Protein AF-F0XR00-F1 (afdb_monomer)

InterPro domains:
  IPR017905 ERV/ALR sulfhydryl oxidase domain [PF04777] (89-176)
  IPR017905 ERV/ALR sulfhydryl oxidase domain [PS51324] (80-180)
  IPR036774 ERV/ALR sulfhydryl oxidase domain superfamily [G3DSA:1.20.120.310] (77-191)
  IPR036774 ERV/ALR sulfhydryl oxidase domain superfamily [SSF69000] (83-187)
  IPR039799 Sulfhydryl oxidase ALR/ERV [PTHR12645] (73-188)

Solvent-accessible surface area (backbone atoms only — not comparable to full-atom values): 13292 Å² total; per-residue (Å²): 122,75,71,64,58,54,54,53,54,52,53,51,52,51,50,52,53,51,52,53,50,54,58,60,71,69,68,79,82,80,86,73,94,67,87,84,88,78,94,83,82,89,87,77,90,75,75,86,78,75,83,78,78,86,78,88,90,67,90,80,78,76,82,74,60,75,69,75,58,75,52,71,42,70,32,63,73,62,80,56,64,66,62,50,50,54,51,48,54,54,50,50,52,54,52,47,43,52,21,41,58,40,49,66,81,48,51,72,66,57,27,49,50,52,51,50,47,55,42,44,45,29,25,62,31,85,27,14,64,58,12,47,52,47,48,55,46,41,76,77,55,62,84,42,50,75,19,18,68,43,24,36,49,42,53,44,52,57,50,35,55,52,23,55,77,69,72,45,82,76,73,67,60,92,51,44,67,76,73,40,58,53,79,79,66,89,73,88,70,83,76,82,80,84,76,80,91,80,85,82,93,76,91,74,96,72,86,82,82,133

Radius of gyration: 28.56 Å; Cα contacts (8 Å, |Δi|>4): 131; chains: 1; bounding box: 66×49×89 Å

pLDDT: mean 77.98, std 23.05, range [30.73, 98.75]

Sequence (210 aa):
MARRFRAGALAAIIFILITTFYLSVSGSSGASLKDLADPSVPGQAKAPASPVSDRTDGPVQFALPASVLDGAAIAPKLENATIKQELGRASWRLMHTMMARFPEEPTFDESLALKTYVQLFARLYPCGDCAAHFQTLLQKYPPQTSSRTAAAGWACFVHNEVNKRLRKNIFDCATIGDFYDCGCGDDKGGVHGASGKIGSAVDNKGKPHR

Foldseek 3Di:
DVVVVVVVVVVVVVVVVVVVVVVVVVPDDDPDPDDDDDPDDDDDDDDDDDDPPDDDDDPDPPPDPPVLLVDAAPAEADDDPVVVVVLVVVVLLVQLLVLLQAAQADDPVSLVVNQSVQSNCLNDPNHRVSSRVVVVVCVVQPADRRGSLSRNLSSLVVVQVVCVVVVHDRDDSVCSCVVNPNPPPPPPDDDDPDDDDDDDDDDDDDDDDD

Structure (mmCIF, N/CA/C/O backbone):
data_AF-F0XR00-F1
#
_entry.id   AF-F0XR00-F1
#
loop_
_atom_site.group_PDB
_atom_site.id
_atom_site.type_symbol
_atom_site.label_atom_id
_atom_site.label_alt_id
_atom_site.label_comp_id
_atom_site.label_asym_id
_atom_site.label_entity_id
_atom_site.label_seq_id
_atom_site.pdbx_PDB_ins_code
_atom_site.Cartn_x
_atom_site.Cartn_y
_atom_site.Cartn_z
_atom_site.occupancy
_atom_site.B_iso_or_equiv
_atom_site.auth_seq_id
_atom_site.auth_comp_id
_atom_site.auth_asym_id
_atom_site.auth_atom_id
_atom_site.pdbx_PDB_model_num
ATOM 1 N N . MET A 1 1 ? 20.289 -18.474 71.394 1.00 55.00 1 MET A N 1
ATOM 2 C CA . MET A 1 1 ? 19.366 -19.458 70.772 1.00 55.00 1 MET A CA 1
ATOM 3 C C . MET A 1 1 ? 18.046 -18.876 70.244 1.00 55.00 1 MET A C 1
ATOM 5 O O . MET A 1 1 ? 17.524 -19.440 69.297 1.00 55.00 1 MET A O 1
ATOM 9 N N . ALA A 1 2 ? 17.517 -17.747 70.739 1.00 56.34 2 ALA A N 1
ATOM 10 C CA . ALA A 1 2 ? 16.180 -17.253 70.352 1.00 56.34 2 ALA A CA 1
ATOM 11 C C . ALA A 1 2 ? 16.035 -16.619 68.941 1.00 56.34 2 ALA A C 1
ATOM 13 O O . ALA A 1 2 ? 14.925 -16.522 68.424 1.00 56.34 2 ALA A O 1
ATOM 14 N N . ARG A 1 3 ? 17.124 -16.196 68.277 1.00 54.66 3 ARG A N 1
ATOM 15 C CA . ARG A 1 3 ? 17.056 -15.586 66.926 1.00 54.66 3 ARG A CA 1
ATOM 16 C C . ARG A 1 3 ? 16.873 -16.599 65.789 1.00 54.66 3 ARG A C 1
ATOM 18 O O . ARG A 1 3 ? 16.260 -16.261 64.784 1.00 54.66 3 ARG A O 1
ATOM 25 N N . ARG A 1 4 ? 17.348 -17.839 65.956 1.00 55.00 4 ARG A N 1
ATOM 26 C CA . ARG A 1 4 ? 17.218 -18.897 64.934 1.00 55.00 4 ARG A CA 1
ATOM 27 C C . ARG A 1 4 ? 15.791 -19.456 64.848 1.00 55.00 4 ARG A C 1
ATOM 29 O O . ARG A 1 4 ? 15.332 -19.764 63.758 1.00 55.00 4 ARG A O 1
ATOM 36 N N . PHE A 1 5 ? 15.061 -19.470 65.965 1.00 54.78 5 PHE A N 1
ATOM 37 C CA . PHE A 1 5 ? 13.652 -19.882 66.001 1.00 54.78 5 PHE A CA 1
ATOM 38 C C . PHE A 1 5 ? 12.711 -18.896 65.285 1.00 54.78 5 PHE A C 1
ATOM 40 O O . PHE A 1 5 ? 11.749 -19.321 64.653 1.00 54.78 5 PHE A O 1
ATOM 47 N N . ARG A 1 6 ? 13.005 -17.586 65.311 1.00 59.78 6 ARG A N 1
ATOM 48 C CA . ARG A 1 6 ? 12.168 -16.563 64.651 1.00 59.78 6 ARG A CA 1
ATOM 49 C C . ARG A 1 6 ? 12.258 -16.594 63.122 1.00 59.78 6 ARG A C 1
ATOM 51 O O . ARG A 1 6 ? 11.253 -16.372 62.457 1.00 59.78 6 ARG A O 1
ATOM 58 N N . ALA A 1 7 ? 13.431 -16.905 62.570 1.00 60.03 7 ALA A N 1
ATOM 59 C CA . ALA A 1 7 ? 13.610 -17.029 61.122 1.00 60.03 7 ALA A CA 1
ATOM 60 C C . ALA A 1 7 ? 12.908 -18.278 60.553 1.00 60.03 7 ALA A C 1
ATOM 62 O O . ALA A 1 7 ? 12.309 -18.206 59.484 1.00 60.03 7 ALA A O 1
ATOM 63 N N . GLY A 1 8 ? 12.915 -19.393 61.296 1.00 67.19 8 GLY A N 1
ATOM 64 C CA . GLY A 1 8 ? 12.203 -20.616 60.905 1.00 67.19 8 GLY A CA 1
ATOM 65 C C . GLY A 1 8 ? 10.680 -20.444 60.879 1.00 67.19 8 GLY A C 1
ATOM 66 O O . GLY A 1 8 ? 10.028 -20.900 59.944 1.00 67.19 8 GLY A O 1
ATOM 67 N N . ALA A 1 9 ? 10.120 -19.717 61.852 1.00 72.12 9 ALA A N 1
ATOM 68 C CA . ALA A 1 9 ? 8.687 -19.426 61.894 1.00 72.12 9 ALA A CA 1
ATOM 69 C C . ALA A 1 9 ? 8.232 -18.532 60.725 1.00 72.12 9 ALA A C 1
ATOM 71 O O . ALA A 1 9 ? 7.191 -18.793 60.127 1.00 72.12 9 ALA A O 1
ATOM 72 N N . LEU A 1 10 ? 9.026 -17.519 60.350 1.00 76.25 10 LEU A N 1
ATOM 73 C CA . LEU A 1 10 ? 8.701 -16.656 59.208 1.00 76.25 10 LEU A CA 1
ATOM 74 C C . LEU A 1 10 ? 8.731 -17.421 57.876 1.00 76.25 10 LEU A C 1
ATOM 76 O O . LEU A 1 10 ? 7.837 -17.251 57.052 1.00 76.25 10 LEU A O 1
ATOM 80 N N . ALA A 1 11 ? 9.728 -18.288 57.679 1.00 80.12 11 ALA A N 1
ATOM 81 C CA . ALA A 1 11 ? 9.835 -19.099 56.468 1.00 80.12 11 ALA A CA 1
ATOM 82 C C . ALA A 1 11 ? 8.668 -20.096 56.333 1.00 80.12 11 ALA A C 1
ATOM 84 O O . ALA A 1 11 ? 8.133 -20.267 55.239 1.00 80.12 11 ALA A O 1
ATOM 85 N N . ALA A 1 12 ? 8.223 -20.695 57.444 1.00 84.38 12 ALA A N 1
ATOM 86 C CA . ALA A 1 12 ? 7.066 -21.589 57.456 1.00 84.38 12 ALA A CA 1
ATOM 87 C C . ALA A 1 12 ? 5.759 -20.855 57.106 1.00 84.38 12 ALA A C 1
ATOM 89 O O . ALA A 1 12 ? 4.972 -21.359 56.309 1.00 84.38 12 ALA A O 1
ATOM 90 N N . ILE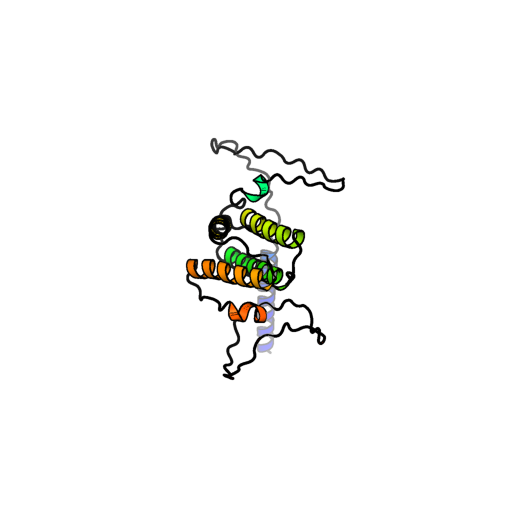 A 1 13 ? 5.551 -19.642 57.633 1.00 88.31 13 ILE A N 1
ATOM 91 C CA . ILE A 1 13 ? 4.367 -18.827 57.312 1.00 88.31 13 ILE A CA 1
ATOM 92 C C . ILE A 1 13 ? 4.361 -18.440 55.828 1.00 88.31 13 ILE A C 1
ATOM 94 O O . ILE A 1 13 ? 3.336 -18.577 55.169 1.00 88.31 13 ILE A O 1
ATOM 98 N N . ILE A 1 14 ? 5.503 -18.020 55.273 1.00 89.44 14 ILE A N 1
ATOM 99 C CA . ILE A 1 14 ? 5.612 -17.673 53.847 1.00 89.44 14 ILE A CA 1
ATOM 100 C C . ILE A 1 14 ? 5.318 -18.894 52.964 1.00 89.44 14 ILE A C 1
ATOM 102 O O . ILE A 1 14 ? 4.576 -18.778 51.992 1.00 89.44 14 ILE A O 1
ATOM 106 N N . PHE A 1 15 ? 5.825 -20.078 53.320 1.00 89.25 15 PHE A N 1
ATOM 107 C CA . PHE A 1 15 ? 5.547 -21.307 52.575 1.00 89.25 15 PHE A CA 1
ATOM 108 C C . PHE A 1 15 ? 4.060 -21.702 52.624 1.00 89.25 15 PHE A C 1
ATOM 110 O O . PHE A 1 15 ? 3.492 -22.087 51.602 1.00 89.25 15 PHE A O 1
ATOM 117 N N . ILE A 1 16 ? 3.396 -21.541 53.774 1.00 89.75 16 ILE A N 1
ATOM 118 C CA . ILE A 1 16 ? 1.948 -21.782 53.922 1.00 89.75 16 ILE A CA 1
ATOM 119 C C . ILE A 1 16 ? 1.130 -20.775 53.094 1.00 89.75 16 ILE A C 1
ATOM 121 O O . ILE A 1 16 ? 0.165 -21.152 52.432 1.00 89.75 16 ILE A O 1
ATOM 125 N N . LEU A 1 17 ? 1.521 -19.500 53.066 1.00 90.00 17 LEU A N 1
ATOM 126 C CA . LEU A 1 17 ? 0.829 -18.484 52.263 1.00 90.00 17 LEU A CA 1
ATOM 127 C C . LEU A 1 17 ? 1.002 -18.723 50.757 1.00 90.00 17 LEU A C 1
ATOM 129 O O . LEU A 1 17 ? 0.046 -18.603 49.996 1.00 90.00 17 LEU A O 1
ATOM 133 N N . ILE A 1 18 ? 2.197 -19.125 50.323 1.00 87.38 18 ILE A N 1
ATOM 134 C CA . ILE A 1 18 ? 2.459 -19.447 48.916 1.00 87.38 18 ILE A CA 1
ATOM 135 C C . ILE A 1 18 ? 1.675 -20.699 48.504 1.00 87.38 18 ILE A C 1
ATOM 137 O O . ILE A 1 18 ? 1.010 -20.695 47.472 1.00 87.38 18 ILE A O 1
ATOM 141 N N . THR A 1 19 ? 1.688 -21.757 49.315 1.00 81.56 19 THR A N 1
ATOM 142 C CA . THR A 1 19 ? 0.953 -22.995 49.001 1.00 81.56 19 THR A CA 1
ATOM 143 C C . THR A 1 19 ? -0.563 -22.796 48.997 1.00 81.56 19 THR A C 1
ATOM 145 O O . THR A 1 19 ? -1.232 -23.301 48.098 1.00 81.56 19 THR A O 1
ATOM 148 N N . THR A 1 20 ? -1.120 -22.003 49.918 1.00 78.81 20 THR A N 1
ATOM 149 C CA . THR A 1 20 ? -2.558 -21.668 49.902 1.00 78.81 20 THR A CA 1
ATOM 150 C C . THR A 1 20 ? -2.945 -20.793 48.704 1.00 78.81 20 THR A C 1
ATOM 152 O O . THR A 1 20 ? -4.005 -21.009 48.112 1.00 78.81 20 THR A O 1
ATOM 155 N N . PHE A 1 21 ? -2.076 -19.877 48.263 1.00 80.88 21 PHE A N 1
ATOM 156 C CA . PHE A 1 21 ? -2.274 -19.112 47.027 1.00 80.88 21 PHE A CA 1
ATOM 157 C C . PHE A 1 21 ? -2.255 -20.007 45.773 1.00 80.88 21 PHE A C 1
ATOM 159 O O . PHE A 1 21 ? -3.140 -19.911 44.927 1.00 80.88 21 PHE A O 1
ATOM 166 N N . TYR A 1 22 ? -1.312 -20.947 45.667 1.00 76.06 22 TYR A N 1
ATOM 167 C CA . TYR A 1 22 ? -1.264 -21.867 44.521 1.00 76.06 22 TYR A CA 1
ATOM 168 C C . TYR A 1 22 ? -2.450 -22.846 44.482 1.00 76.06 22 TYR A C 1
ATOM 170 O O . TYR A 1 22 ? -2.953 -23.145 43.396 1.00 76.06 22 TYR A O 1
ATOM 178 N N . LEU A 1 23 ? -2.942 -23.304 45.639 1.00 72.50 23 LEU A N 1
ATOM 179 C CA . LEU A 1 23 ? -4.137 -24.156 45.715 1.00 72.50 23 LEU A CA 1
ATOM 180 C C . LEU A 1 23 ? -5.429 -23.403 45.356 1.00 72.50 23 LEU A C 1
ATOM 182 O O . LEU A 1 23 ? -6.334 -24.003 44.785 1.00 72.50 23 LEU A O 1
ATOM 186 N N . SER A 1 24 ? -5.510 -22.097 45.629 1.00 70.56 24 SER A N 1
ATOM 187 C CA . SER A 1 24 ? -6.667 -21.269 45.249 1.00 70.56 24 SER A CA 1
ATOM 188 C C . SER A 1 24 ? -6.636 -20.831 43.780 1.00 70.56 24 SER A C 1
ATOM 190 O O . SER A 1 24 ? -7.687 -20.765 43.149 1.00 70.56 24 SER A O 1
ATOM 192 N N . VAL A 1 25 ? -5.453 -20.619 43.193 1.00 64.69 25 VAL A N 1
ATOM 193 C CA . VAL A 1 25 ? -5.302 -20.284 41.761 1.00 64.69 25 VAL A CA 1
ATOM 194 C C . VAL A 1 25 ? -5.497 -21.502 40.847 1.00 64.69 25 VAL A C 1
ATOM 196 O O . VAL A 1 25 ? -5.948 -21.352 39.714 1.00 64.69 25 VAL A O 1
ATOM 199 N N . SER A 1 26 ? -5.231 -22.718 41.331 1.00 58.56 26 SER A N 1
ATOM 200 C CA . SER A 1 26 ? -5.395 -23.951 40.536 1.00 58.56 26 SER A CA 1
ATOM 201 C C . SER A 1 26 ? -6.820 -24.534 40.584 1.00 58.56 26 SER A C 1
ATOM 203 O O . SER A 1 26 ? -7.108 -25.523 39.914 1.00 58.56 26 SER A O 1
ATOM 205 N N . GLY A 1 27 ? -7.725 -23.926 41.359 1.00 52.56 27 GLY A N 1
ATOM 206 C CA . GLY A 1 27 ? -9.108 -24.365 41.572 1.00 52.56 27 GLY A CA 1
ATOM 207 C C . GLY A 1 27 ? -10.138 -23.653 40.691 1.00 52.56 27 GLY A C 1
ATOM 208 O O . GLY A 1 27 ? -11.126 -23.128 41.196 1.00 52.56 27 GLY A O 1
ATOM 209 N N . SER A 1 28 ? -9.933 -23.606 39.376 1.00 54.19 28 SER A N 1
ATOM 210 C CA . SER A 1 28 ? -11.001 -23.255 38.429 1.00 54.19 28 SER A CA 1
ATOM 211 C C . SER A 1 28 ? -10.828 -24.022 37.129 1.00 54.19 28 SER A C 1
ATOM 213 O O . SER A 1 28 ? -10.179 -23.588 36.183 1.00 54.19 28 SER A O 1
ATOM 215 N N . SER A 1 29 ? -11.419 -25.209 37.099 1.00 52.81 29 SER A N 1
ATOM 216 C CA . SER A 1 29 ? -11.704 -25.953 35.879 1.00 52.81 29 SER A CA 1
ATOM 217 C C . SER A 1 29 ? -13.142 -26.444 35.966 1.00 52.81 29 SER A C 1
ATOM 219 O O . SER A 1 29 ? -13.493 -27.152 36.905 1.00 52.81 29 SER A O 1
ATOM 221 N N . GLY A 1 30 ? -13.959 -26.058 34.983 1.00 48.97 30 GLY A N 1
ATOM 222 C CA . GLY A 1 30 ? -15.243 -26.703 34.711 1.00 48.97 30 GLY A CA 1
ATOM 223 C C . GLY A 1 30 ? -16.495 -25.857 34.939 1.00 48.97 30 GLY A C 1
ATOM 224 O O . GLY A 1 30 ? -17.400 -26.299 35.637 1.00 48.97 30 GLY A O 1
ATOM 225 N N . ALA A 1 31 ? -16.610 -24.686 34.304 1.00 41.59 31 ALA A N 1
ATOM 226 C CA . ALA A 1 31 ? -17.939 -24.157 34.002 1.00 41.59 31 ALA A CA 1
ATOM 227 C C . ALA A 1 31 ? -18.541 -25.015 32.875 1.00 41.59 31 ALA A C 1
ATOM 229 O O . ALA A 1 31 ? -18.089 -24.977 31.730 1.00 41.59 31 ALA A O 1
ATOM 230 N N . SER A 1 32 ? -19.510 -25.852 33.241 1.00 44.00 32 SER A N 1
ATOM 231 C CA . SER A 1 32 ? -20.286 -26.694 32.335 1.00 44.00 32 SER A CA 1
ATOM 232 C C . SER A 1 32 ? -21.090 -25.816 31.375 1.00 44.00 32 SER A C 1
ATOM 234 O O . SER A 1 32 ? -22.036 -25.152 31.784 1.00 44.00 32 SER A O 1
ATOM 236 N N . LEU A 1 33 ? -20.716 -25.817 30.093 1.00 47.56 33 LEU A N 1
ATOM 237 C CA . LEU A 1 33 ? -21.458 -25.168 29.012 1.00 47.56 33 LEU A CA 1
ATOM 238 C C . LEU A 1 33 ? -22.605 -26.086 28.555 1.00 47.56 33 LEU A C 1
ATOM 240 O O . LEU A 1 33 ? -22.567 -26.680 27.479 1.00 47.56 33 LEU A O 1
ATOM 244 N N . LYS A 1 34 ? -23.605 -26.257 29.416 1.00 50.03 34 LYS A N 1
ATOM 245 C CA . LYS A 1 34 ? -24.938 -26.739 29.048 1.00 50.03 34 LYS A CA 1
ATOM 246 C C . LYS A 1 34 ? -25.929 -25.844 29.776 1.00 50.03 34 LYS A C 1
ATOM 248 O O . LYS A 1 34 ? -25.737 -25.592 30.958 1.00 50.03 34 LYS A O 1
ATOM 253 N N . ASP A 1 35 ? -26.928 -25.384 29.031 1.00 45.69 35 ASP A N 1
ATOM 254 C CA . ASP A 1 35 ? -27.989 -24.452 29.432 1.00 45.69 35 ASP A CA 1
ATOM 255 C C . ASP A 1 35 ? -27.481 -22.995 29.432 1.00 45.69 35 ASP A C 1
ATOM 257 O O . ASP A 1 35 ? -26.684 -22.586 30.263 1.00 45.69 35 ASP A O 1
ATOM 261 N N . LEU A 1 36 ? -27.794 -22.158 28.438 1.00 46.84 36 LEU A N 1
ATOM 262 C CA . LEU A 1 36 ? -29.135 -21.671 28.118 1.00 46.84 36 LEU A CA 1
ATOM 263 C C . LEU A 1 36 ? -29.265 -21.377 26.610 1.00 46.84 36 LEU A C 1
ATOM 265 O O . LEU A 1 36 ? -28.651 -20.446 26.089 1.00 46.84 36 LEU A O 1
ATOM 269 N N . ALA A 1 37 ? -30.100 -22.152 25.919 1.00 41.72 37 ALA A N 1
ATOM 270 C CA . ALA A 1 37 ? -30.745 -21.718 24.686 1.00 41.72 37 ALA A CA 1
ATOM 271 C C . ALA A 1 37 ? -32.100 -21.109 25.076 1.00 41.72 37 ALA A C 1
ATOM 273 O O . ALA A 1 37 ? -32.988 -21.830 25.525 1.00 41.72 37 ALA A O 1
ATOM 274 N N . ASP A 1 38 ? -32.238 -19.792 24.939 1.00 43.75 38 ASP A N 1
ATOM 275 C CA . ASP A 1 38 ? -33.509 -19.072 25.069 1.00 43.75 38 ASP A CA 1
ATOM 276 C C . ASP A 1 38 ? -34.070 -18.799 23.660 1.00 43.75 38 ASP A C 1
ATOM 278 O O . ASP A 1 38 ? -33.412 -18.117 22.865 1.00 43.75 38 ASP A O 1
ATOM 282 N N . PRO A 1 39 ? -35.244 -19.344 23.290 1.00 49.66 39 PRO A N 1
ATOM 283 C CA . PRO A 1 39 ? -35.852 -19.113 21.995 1.00 49.66 39 PRO A CA 1
ATOM 284 C C . PRO A 1 39 ? -36.893 -17.991 22.088 1.00 49.66 39 PRO A C 1
ATOM 286 O O . PRO A 1 39 ? -38.087 -18.270 22.090 1.00 49.66 39 PRO A O 1
ATOM 289 N N . SER A 1 40 ? -36.482 -16.719 22.125 1.00 45.09 40 SER A N 1
ATOM 290 C CA . SER A 1 40 ? -37.425 -15.609 21.886 1.00 45.09 40 SER A CA 1
ATOM 291 C C . SER A 1 40 ? -36.774 -14.239 21.625 1.00 45.09 40 SER A C 1
ATOM 293 O O . SER A 1 40 ? -36.871 -13.323 22.432 1.00 45.09 40 SER A O 1
ATOM 295 N N . VAL A 1 41 ? -36.192 -14.029 20.435 1.00 43.44 41 VAL A N 1
ATOM 296 C CA . VAL A 1 41 ? -36.003 -12.662 19.895 1.00 43.44 41 VAL A CA 1
ATOM 297 C C . VAL A 1 41 ? -36.347 -12.62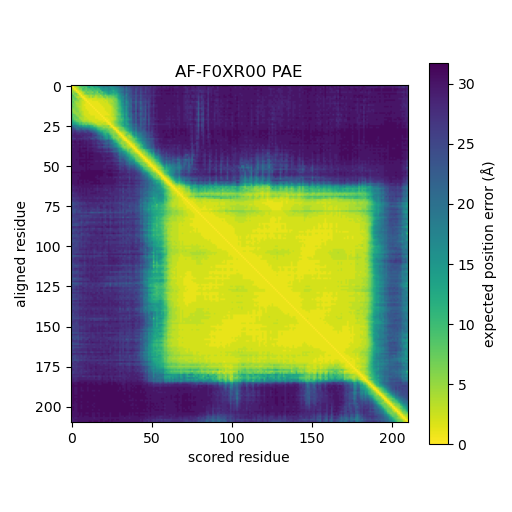3 18.399 1.00 43.44 41 VAL A C 1
ATOM 299 O O . VAL A 1 41 ? -35.622 -13.211 17.594 1.00 43.44 41 VAL A O 1
ATOM 302 N N . PRO A 1 42 ? -37.427 -11.933 17.984 1.00 42.47 42 PRO A N 1
ATOM 303 C CA . PRO A 1 42 ? -37.707 -11.681 16.580 1.00 42.47 42 PRO A CA 1
ATOM 304 C C . PRO A 1 42 ? -37.050 -10.373 16.111 1.00 42.47 42 PRO A C 1
ATOM 306 O O . PRO A 1 42 ? -37.216 -9.324 16.726 1.00 42.47 42 PRO A O 1
ATOM 309 N N . GLY A 1 43 ? -36.381 -10.433 14.955 1.00 44.75 43 GLY A N 1
ATOM 310 C CA . GLY A 1 43 ? -36.208 -9.270 14.078 1.00 44.75 43 GLY A CA 1
ATOM 311 C C . GLY A 1 43 ? -34.794 -8.706 13.935 1.00 44.75 43 GLY A C 1
ATOM 312 O O . GLY A 1 43 ? -34.529 -7.605 14.397 1.00 44.75 43 GLY A O 1
ATOM 313 N N . GLN A 1 44 ? -33.937 -9.378 13.161 1.00 45.28 44 GLN A N 1
ATOM 314 C CA . GLN A 1 44 ? -32.954 -8.700 12.304 1.00 45.28 44 GLN A CA 1
ATOM 315 C C . GLN A 1 44 ? -32.902 -9.407 10.947 1.00 45.28 44 GLN A C 1
ATOM 317 O O . GLN A 1 44 ? -32.674 -10.614 10.860 1.00 45.28 44 GLN A O 1
ATOM 322 N N . ALA A 1 45 ? -33.179 -8.649 9.885 1.00 43.16 45 ALA A N 1
ATOM 323 C CA . ALA A 1 45 ? -33.182 -9.124 8.511 1.00 43.16 45 ALA A CA 1
ATOM 324 C C . ALA A 1 45 ? -31.784 -9.631 8.124 1.00 43.16 45 ALA A C 1
ATOM 326 O O . ALA A 1 45 ? -30.822 -8.870 8.035 1.00 43.16 45 ALA A O 1
ATOM 327 N N . LYS A 1 46 ? -31.686 -10.942 7.909 1.00 41.88 46 LYS A N 1
ATOM 328 C CA . LYS A 1 46 ? -30.486 -11.636 7.451 1.00 41.88 46 LYS A CA 1
ATOM 329 C C . LYS A 1 46 ? -30.369 -11.431 5.941 1.00 41.88 46 LYS A C 1
ATOM 331 O O . LYS A 1 46 ? -31.201 -11.932 5.187 1.00 41.88 46 LYS A O 1
ATOM 336 N N . ALA A 1 47 ? -29.355 -10.688 5.501 1.00 48.66 47 ALA A N 1
ATOM 337 C CA . ALA A 1 47 ? -28.967 -10.678 4.093 1.00 48.66 47 ALA A CA 1
ATOM 338 C C . ALA A 1 47 ? -28.668 -12.125 3.642 1.00 48.66 47 ALA A C 1
ATOM 340 O O . ALA A 1 47 ? -28.114 -12.900 4.432 1.00 48.66 47 ALA A O 1
ATOM 341 N N . PRO A 1 48 ? -29.035 -12.530 2.414 1.00 43.12 48 PRO A N 1
ATOM 342 C CA . PRO A 1 48 ? -28.871 -13.910 1.989 1.00 43.12 48 PRO A CA 1
ATOM 343 C C . PRO A 1 48 ? -27.3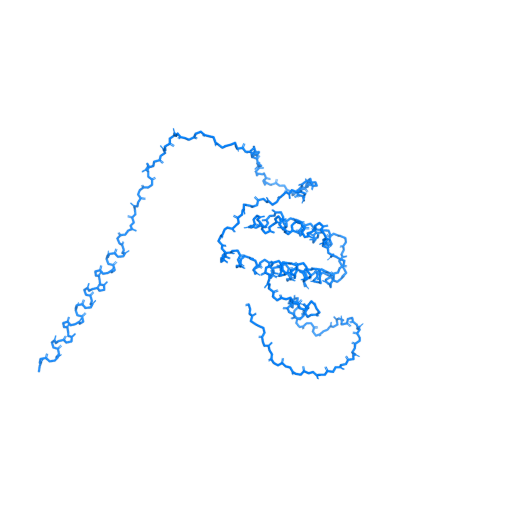88 -14.188 1.723 1.00 43.12 48 PRO A C 1
ATOM 345 O O . PRO A 1 48 ? -26.852 -13.858 0.668 1.00 43.12 48 PRO A O 1
ATOM 348 N N . ALA A 1 49 ? -26.715 -14.815 2.686 1.00 48.41 49 ALA A N 1
ATOM 349 C CA . ALA A 1 49 ? -25.460 -15.501 2.427 1.00 48.41 49 ALA A CA 1
ATOM 350 C C . ALA A 1 49 ? -25.788 -16.771 1.634 1.00 48.41 49 ALA A C 1
ATOM 352 O O . ALA A 1 49 ? -26.314 -17.739 2.184 1.00 48.41 49 ALA A O 1
ATOM 353 N N . SER A 1 50 ? -25.522 -16.748 0.329 1.00 41.44 50 SER A N 1
ATOM 354 C CA . SER A 1 50 ? -25.495 -17.981 -0.456 1.00 41.44 50 SER A CA 1
ATOM 355 C C . SER A 1 50 ? -24.292 -18.819 -0.002 1.00 41.44 50 SER A C 1
ATOM 357 O O . SER A 1 50 ? -23.210 -18.254 0.180 1.00 41.44 50 SER A O 1
ATOM 359 N N . PRO A 1 51 ? -24.442 -20.138 0.202 1.00 53.03 51 PRO A N 1
ATOM 360 C CA . PRO A 1 51 ? -23.325 -20.986 0.578 1.00 53.03 51 PRO A CA 1
ATOM 361 C C . PRO A 1 51 ? -22.418 -21.164 -0.641 1.00 53.03 51 PRO A C 1
ATOM 363 O O . PRO A 1 51 ? -22.829 -21.735 -1.650 1.00 53.03 51 PRO A O 1
ATOM 366 N N . VAL A 1 52 ? -21.182 -20.672 -0.560 1.00 44.72 52 VAL A N 1
ATOM 367 C CA . VAL A 1 52 ? -20.142 -21.056 -1.517 1.00 44.72 52 VAL A CA 1
ATOM 368 C C . VAL A 1 52 ? -19.687 -22.448 -1.100 1.00 44.72 52 VAL A C 1
ATOM 370 O O . VAL A 1 52 ? -19.017 -22.612 -0.085 1.00 44.72 52 VAL A O 1
ATOM 373 N N . SER A 1 53 ? -20.137 -23.461 -1.837 1.00 50.03 53 SER A N 1
ATOM 374 C CA . SER A 1 53 ? -19.642 -24.825 -1.691 1.00 50.03 53 SER A CA 1
ATOM 375 C C . SER A 1 53 ? -18.165 -24.846 -2.067 1.00 50.03 53 SER A C 1
ATOM 377 O O . SER A 1 53 ? -17.826 -24.662 -3.238 1.00 50.03 53 SER A O 1
ATOM 379 N N . ASP A 1 54 ? -17.317 -25.055 -1.069 1.00 59.25 54 ASP A N 1
ATOM 380 C CA . ASP A 1 54 ? -15.904 -25.356 -1.243 1.00 59.25 54 ASP A CA 1
ATOM 381 C C . ASP A 1 54 ? -15.782 -26.661 -2.044 1.00 59.25 54 ASP A C 1
ATOM 383 O O . ASP A 1 54 ? -16.211 -27.730 -1.603 1.00 59.25 54 ASP A O 1
ATOM 387 N N . ARG A 1 55 ? -15.311 -26.551 -3.285 1.00 54.75 55 ARG A N 1
ATOM 388 C CA . ARG A 1 55 ? -14.947 -27.687 -4.130 1.00 54.75 55 ARG A CA 1
ATOM 389 C C . ARG A 1 55 ? -13.484 -27.514 -4.491 1.00 54.75 55 ARG A C 1
ATOM 391 O O . ARG A 1 55 ? -13.160 -26.798 -5.436 1.00 54.75 55 ARG A O 1
ATOM 398 N N . THR A 1 56 ? -12.617 -28.174 -3.739 1.00 64.00 56 THR A N 1
ATOM 399 C CA . THR A 1 56 ? -11.247 -28.458 -4.157 1.00 64.00 56 THR A CA 1
ATOM 400 C C . THR A 1 56 ? -11.217 -29.725 -5.011 1.00 64.00 56 THR A C 1
ATOM 402 O O . THR A 1 56 ? -11.970 -30.661 -4.749 1.00 64.00 56 THR A O 1
ATOM 405 N N . ASP A 1 57 ? -10.341 -29.700 -6.024 1.00 60.31 57 ASP A N 1
ATOM 406 C CA . ASP A 1 57 ? -9.695 -30.825 -6.733 1.00 60.31 57 ASP A CA 1
ATOM 407 C C . ASP A 1 57 ? -9.850 -30.777 -8.267 1.00 60.31 57 ASP A C 1
ATOM 409 O O . ASP A 1 57 ? -10.506 -31.590 -8.912 1.00 60.31 57 ASP A O 1
ATOM 413 N N . GLY A 1 58 ? -9.184 -29.779 -8.855 1.00 51.53 58 GLY A N 1
ATOM 414 C CA . GLY A 1 58 ? -8.873 -29.609 -10.279 1.00 51.53 58 GLY A CA 1
ATOM 415 C C . GLY A 1 58 ? -7.920 -28.410 -10.439 1.00 51.53 58 GLY A C 1
ATOM 416 O O . GLY A 1 58 ? -7.860 -27.593 -9.516 1.00 51.53 58 GLY A O 1
ATOM 417 N N . PRO A 1 59 ? -7.145 -28.266 -11.539 1.00 50.31 59 PRO A N 1
ATOM 418 C CA . PRO A 1 59 ? -6.373 -27.045 -11.771 1.00 50.31 59 PRO A CA 1
ATOM 419 C C . PRO A 1 59 ? -7.358 -25.881 -11.776 1.00 50.31 59 PRO A C 1
ATOM 421 O O . PRO A 1 59 ? -8.239 -25.816 -12.634 1.00 50.31 59 PRO A O 1
ATOM 424 N N . VAL A 1 60 ? -7.282 -25.026 -10.756 1.00 50.62 60 VAL A N 1
ATOM 425 C CA . VAL A 1 60 ? -8.353 -24.072 -10.515 1.00 50.62 60 VAL A CA 1
ATOM 426 C C . VAL A 1 60 ? -8.312 -22.988 -11.581 1.00 50.62 60 VAL A C 1
ATOM 428 O O . VAL A 1 60 ? -7.556 -22.025 -11.496 1.00 50.62 60 VAL A O 1
ATOM 431 N N . GLN A 1 61 ? -9.143 -23.143 -12.606 1.00 60.09 61 GLN A N 1
ATOM 432 C CA . GLN A 1 61 ? -9.480 -22.061 -13.516 1.00 60.09 61 GLN A CA 1
ATOM 433 C C . GLN A 1 61 ? -10.491 -21.168 -12.798 1.00 60.09 61 GLN A C 1
ATOM 435 O O . GLN A 1 61 ? -11.700 -21.274 -13.000 1.00 60.09 61 GLN A O 1
ATOM 440 N N . PHE A 1 62 ? -10.002 -20.313 -11.897 1.00 67.56 62 PHE A N 1
ATOM 441 C CA . PHE A 1 62 ? -10.829 -19.267 -11.307 1.00 67.56 62 PHE A CA 1
ATOM 442 C C . PHE A 1 62 ? -11.162 -18.244 -12.396 1.00 67.56 62 PHE A C 1
ATOM 444 O O . PHE A 1 62 ? -10.438 -17.273 -12.606 1.00 67.56 62 PHE A O 1
ATOM 451 N N . ALA A 1 63 ? -12.277 -18.448 -13.094 1.00 71.69 63 ALA A N 1
ATOM 452 C CA . ALA A 1 63 ? -12.931 -17.369 -13.816 1.00 71.69 63 ALA A CA 1
ATOM 453 C C . ALA A 1 63 ? -13.505 -16.397 -12.770 1.00 71.69 63 ALA A C 1
ATOM 455 O O . ALA A 1 63 ? -14.642 -16.545 -12.324 1.00 71.69 63 ALA A O 1
ATOM 456 N N . LEU A 1 64 ? -12.683 -15.452 -12.302 1.00 75.56 64 LEU A N 1
ATOM 457 C CA . LEU A 1 64 ? -13.105 -14.434 -11.343 1.00 75.56 64 LEU A CA 1
ATOM 458 C C . LEU A 1 64 ? -14.019 -13.428 -12.056 1.00 75.56 64 LEU A C 1
ATOM 460 O O . LEU A 1 64 ? -13.568 -12.766 -12.994 1.00 75.56 64 LEU A O 1
ATOM 464 N N . PRO A 1 65 ? -15.291 -13.280 -11.645 1.00 81.25 65 PRO A N 1
ATOM 465 C CA . PRO A 1 65 ? -16.136 -12.248 -12.220 1.00 81.25 65 PRO A CA 1
ATOM 466 C C . PRO A 1 65 ? -15.599 -10.868 -11.825 1.00 81.25 65 PRO A C 1
ATOM 468 O O . PRO A 1 65 ? -15.112 -10.682 -10.709 1.00 81.25 65 PRO A O 1
ATOM 471 N N . ALA A 1 66 ? -15.733 -9.879 -12.715 1.00 76.69 66 ALA A N 1
ATOM 472 C CA . ALA A 1 66 ? -15.260 -8.509 -12.471 1.00 76.69 66 ALA A CA 1
ATOM 473 C C . ALA A 1 66 ? -15.796 -7.916 -11.149 1.00 76.69 66 ALA A C 1
ATOM 475 O O . ALA A 1 66 ? -15.083 -7.211 -10.438 1.00 76.69 66 ALA A O 1
ATOM 476 N N . SER A 1 67 ? -17.006 -8.320 -10.746 1.00 82.50 67 SER A N 1
ATOM 477 C CA . SER A 1 67 ? -17.652 -7.926 -9.488 1.00 82.50 67 SER A CA 1
ATOM 478 C C . SER A 1 67 ? -16.883 -8.305 -8.214 1.00 82.50 67 SER A C 1
ATOM 480 O O . SER A 1 67 ? -17.190 -7.791 -7.133 1.00 82.50 67 SER A O 1
ATOM 482 N N . VAL A 1 68 ? -15.874 -9.180 -8.301 1.00 89.44 68 VAL A N 1
ATOM 483 C CA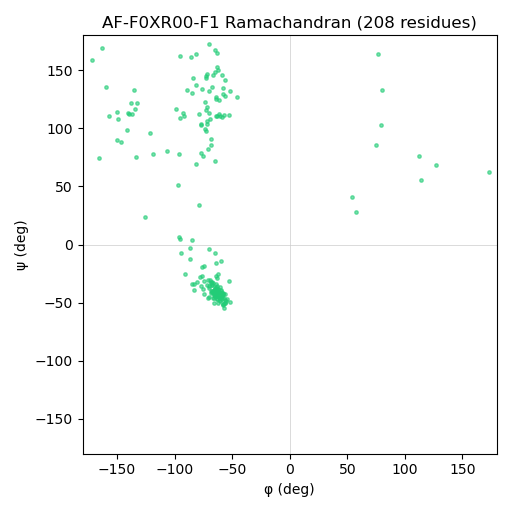 . VAL A 1 68 ? -14.964 -9.498 -7.190 1.00 89.44 68 VAL A CA 1
ATOM 484 C C . VAL A 1 68 ? -14.152 -8.271 -6.760 1.00 89.44 68 VAL A C 1
ATOM 486 O O . VAL A 1 68 ? -13.852 -8.137 -5.572 1.00 89.44 68 VAL A O 1
ATOM 489 N N . LEU A 1 69 ? -13.867 -7.330 -7.661 1.00 87.50 69 LEU A N 1
ATOM 490 C CA . LEU A 1 69 ? -13.071 -6.139 -7.340 1.00 87.50 69 LEU A CA 1
ATOM 491 C C . LEU A 1 69 ? -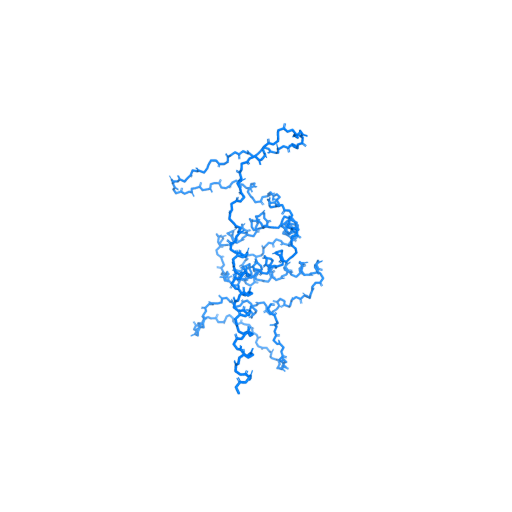13.921 -4.943 -6.879 1.00 87.50 69 LEU A C 1
ATOM 493 O O . LEU A 1 69 ? -13.446 -4.147 -6.077 1.00 87.50 69 LEU A O 1
ATOM 497 N N . ASP A 1 70 ? -15.192 -4.868 -7.283 1.00 84.50 70 ASP A N 1
ATOM 498 C CA . ASP A 1 70 ? -16.003 -3.640 -7.157 1.00 84.50 70 ASP A CA 1
ATOM 499 C C . ASP A 1 70 ? -16.891 -3.550 -5.900 1.00 84.50 70 ASP A C 1
ATOM 501 O O . ASP A 1 70 ? -17.700 -2.634 -5.753 1.00 84.50 70 ASP A O 1
ATOM 505 N N . GLY A 1 71 ? -16.809 -4.514 -4.986 1.00 89.25 71 GLY A N 1
ATOM 506 C CA . GLY A 1 71 ? -17.674 -4.536 -3.805 1.00 89.25 71 GLY A CA 1
ATOM 507 C C . GLY A 1 71 ? -17.151 -3.716 -2.629 1.00 89.25 71 GLY A C 1
ATOM 508 O O . GLY A 1 71 ? -15.962 -3.418 -2.510 1.00 89.25 71 GLY A O 1
ATOM 509 N N . ALA A 1 72 ? -18.063 -3.399 -1.712 1.00 94.56 72 ALA A N 1
ATOM 510 C CA . ALA A 1 72 ? -17.750 -2.714 -0.464 1.00 94.56 72 ALA A CA 1
ATOM 511 C C . ALA A 1 72 ? -16.816 -3.539 0.441 1.00 94.56 72 ALA A C 1
ATOM 513 O O . ALA A 1 72 ? -16.663 -4.753 0.271 1.00 94.56 72 ALA A O 1
ATOM 514 N N . ALA A 1 73 ? -16.231 -2.864 1.432 1.00 96.69 73 ALA A N 1
ATOM 515 C CA . ALA A 1 73 ? -15.518 -3.496 2.535 1.00 96.69 73 ALA A CA 1
ATOM 516 C C . ALA A 1 73 ? -16.315 -4.674 3.124 1.00 96.69 73 ALA A C 1
ATOM 518 O O . ALA A 1 73 ? -17.481 -4.524 3.490 1.00 96.69 73 ALA A O 1
ATOM 519 N N . ILE A 1 74 ? -15.678 -5.843 3.214 1.00 97.00 74 ILE A N 1
ATOM 520 C CA . ILE A 1 74 ? -16.326 -7.070 3.701 1.00 97.00 74 ILE A CA 1
ATOM 521 C C . ILE A 1 74 ? -16.314 -7.131 5.231 1.00 97.00 74 ILE A C 1
ATOM 523 O O . ILE A 1 74 ? -17.282 -7.572 5.849 1.00 97.00 74 ILE A O 1
ATOM 527 N N . ALA A 1 75 ? -15.210 -6.709 5.850 1.00 97.62 75 ALA A N 1
ATOM 528 C CA . ALA A 1 75 ? -15.063 -6.754 7.297 1.00 97.62 75 ALA A CA 1
ATOM 529 C C . ALA A 1 75 ? -15.953 -5.700 7.986 1.00 97.62 75 ALA A C 1
ATOM 531 O O . ALA A 1 75 ? -16.121 -4.597 7.460 1.00 97.62 75 ALA A O 1
ATOM 532 N N . PRO A 1 76 ? -16.473 -5.984 9.193 1.00 97.81 76 PRO A N 1
ATOM 533 C CA . PRO A 1 76 ? -17.134 -4.975 10.011 1.00 97.81 76 PRO A CA 1
ATOM 534 C C . PRO A 1 76 ? -16.127 -3.948 10.553 1.00 97.81 76 PRO A C 1
ATOM 536 O O . PRO A 1 76 ? -14.906 -4.098 10.437 1.00 97.81 76 PRO A O 1
ATOM 539 N N . LYS A 1 77 ? -16.643 -2.890 11.185 1.00 97.50 77 LYS A N 1
ATOM 540 C CA . LYS A 1 77 ? -15.826 -1.890 11.883 1.00 97.50 77 LYS A CA 1
ATOM 541 C C . LYS A 1 77 ? -14.970 -2.549 12.970 1.00 97.50 77 LYS A C 1
ATOM 543 O O . LYS A 1 77 ? -15.463 -3.354 13.756 1.00 97.50 77 LYS A O 1
ATOM 548 N N . LEU A 1 78 ? -13.693 -2.171 13.035 1.00 97.69 78 LEU A N 1
ATOM 549 C CA . LEU A 1 78 ? -12.779 -2.643 14.075 1.00 97.69 78 LEU A CA 1
ATOM 550 C C . LEU A 1 78 ? -12.744 -1.622 15.217 1.00 97.69 78 LEU A C 1
ATOM 552 O O . LEU A 1 78 ? -12.214 -0.525 15.051 1.00 97.69 78 LEU A O 1
ATOM 556 N N . GLU A 1 79 ? -13.320 -1.954 16.371 1.00 96.94 79 GLU A N 1
ATOM 557 C CA . GLU A 1 79 ? -13.478 -0.992 17.477 1.00 96.94 79 GLU A CA 1
ATOM 558 C C . GLU A 1 79 ? -12.227 -0.859 18.360 1.00 96.94 79 GLU A C 1
ATOM 560 O O . GLU A 1 79 ? -11.913 0.232 18.834 1.00 96.94 79 GLU A O 1
ATOM 565 N N . ASN A 1 80 ? -11.471 -1.944 18.565 1.00 97.94 80 ASN A N 1
ATOM 566 C CA . ASN A 1 80 ? -10.293 -1.917 19.433 1.00 97.94 80 ASN A CA 1
ATOM 567 C C . ASN A 1 80 ? -9.150 -1.103 18.796 1.00 97.94 80 ASN A C 1
ATOM 569 O O . ASN A 1 80 ? -8.562 -1.507 17.789 1.00 97.94 80 ASN A O 1
ATOM 573 N N . ALA A 1 81 ? -8.821 0.039 19.406 1.00 96.62 81 ALA A N 1
ATOM 574 C CA . ALA A 1 81 ? -7.832 0.979 18.886 1.00 96.62 81 ALA A CA 1
ATOM 575 C C . ALA A 1 81 ? -6.403 0.412 18.846 1.00 96.62 81 ALA A C 1
ATOM 577 O O . ALA A 1 81 ? -5.688 0.662 17.877 1.00 96.62 81 ALA A O 1
ATOM 578 N N . THR A 1 82 ? -5.992 -0.363 19.854 1.00 97.94 82 THR A N 1
ATOM 579 C CA . THR A 1 82 ? -4.650 -0.964 19.911 1.00 97.94 82 THR A CA 1
ATOM 580 C C . THR A 1 82 ? -4.476 -1.988 18.796 1.00 97.94 82 THR A C 1
ATOM 582 O O . THR A 1 82 ? -3.552 -1.870 17.994 1.00 97.94 82 THR A O 1
ATOM 585 N N . ILE A 1 83 ? -5.433 -2.913 18.658 1.00 98.00 83 ILE A N 1
ATOM 586 C CA . ILE A 1 83 ? -5.419 -3.921 17.587 1.00 98.00 83 ILE A CA 1
ATOM 587 C C . ILE A 1 83 ? -5.440 -3.240 16.212 1.00 98.00 83 ILE A C 1
ATOM 589 O O . ILE A 1 83 ? -4.686 -3.619 15.319 1.00 98.00 83 ILE A O 1
ATOM 593 N N . LYS A 1 84 ? -6.251 -2.184 16.039 1.00 98.12 84 LYS A N 1
ATOM 594 C CA . LYS A 1 84 ? -6.296 -1.398 14.795 1.00 98.12 84 LYS A CA 1
ATOM 595 C C . LYS A 1 84 ? -4.933 -0.795 14.441 1.00 98.12 84 LYS A C 1
ATOM 597 O O . LYS A 1 84 ? -4.551 -0.801 13.271 1.00 98.12 84 LYS A O 1
ATOM 602 N N . GLN A 1 85 ? -4.201 -0.274 15.424 1.00 97.75 85 GLN A N 1
ATOM 603 C CA . GLN A 1 85 ? -2.874 0.306 15.208 1.00 97.75 85 GLN A CA 1
ATOM 604 C C . GLN A 1 85 ? -1.829 -0.757 14.861 1.00 97.75 85 GLN A C 1
ATOM 606 O O . GLN A 1 85 ? -1.065 -0.567 13.914 1.00 97.75 85 GLN A O 1
ATOM 611 N N . GLU A 1 86 ? -1.806 -1.875 15.586 1.00 98.50 86 GLU A N 1
ATOM 612 C CA . GLU A 1 86 ? -0.885 -2.987 15.328 1.00 98.50 86 GLU A CA 1
ATOM 613 C C . GLU A 1 86 ? -1.100 -3.576 13.932 1.00 98.50 86 GLU A C 1
ATOM 615 O O . GLU A 1 86 ? -0.148 -3.673 13.150 1.00 98.50 86 GLU A O 1
ATOM 620 N N . LEU A 1 87 ? -2.362 -3.856 13.585 1.00 98.56 87 LEU A N 1
ATOM 621 C CA . LEU A 1 87 ? -2.772 -4.293 12.254 1.00 98.56 87 LEU A CA 1
ATOM 622 C C . LEU A 1 87 ? -2.334 -3.291 11.181 1.00 98.56 87 LEU A C 1
ATOM 624 O O . LEU A 1 87 ? -1.746 -3.688 10.175 1.00 98.56 87 LEU A O 1
ATOM 628 N N . GLY A 1 88 ? -2.587 -1.997 11.400 1.00 98.31 88 GLY A N 1
ATOM 629 C CA . GLY A 1 88 ? -2.193 -0.934 10.479 1.00 98.31 88 GLY A CA 1
ATOM 630 C C . GLY A 1 88 ? -0.695 -0.939 10.198 1.00 98.31 88 GLY A C 1
ATOM 631 O O . GLY A 1 88 ? -0.283 -0.966 9.042 1.00 98.31 88 GLY A O 1
ATOM 632 N N . ARG A 1 89 ? 0.138 -0.976 11.243 1.00 98.44 89 ARG A N 1
ATOM 633 C CA . ARG A 1 89 ? 1.596 -1.000 11.076 1.00 98.44 89 ARG A CA 1
ATOM 634 C C . ARG A 1 89 ? 2.086 -2.256 10.351 1.00 98.44 89 ARG A C 1
ATOM 636 O O . ARG A 1 89 ? 2.951 -2.151 9.484 1.00 98.44 89 ARG A O 1
ATOM 643 N N . ALA A 1 90 ? 1.555 -3.428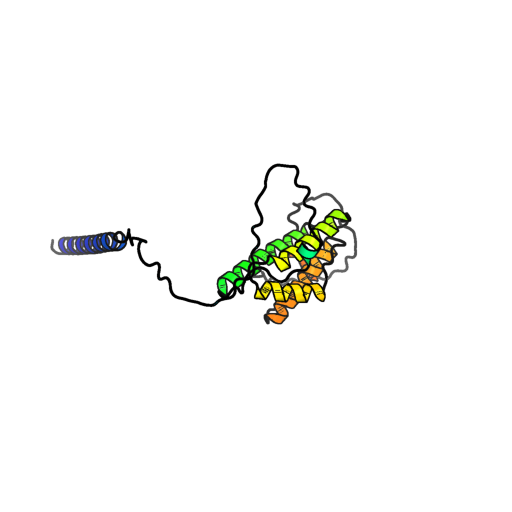 10.703 1.00 98.44 90 ALA A N 1
ATOM 644 C CA . ALA A 1 90 ? 1.921 -4.687 10.055 1.00 98.44 90 ALA A CA 1
ATOM 645 C C . ALA A 1 90 ? 1.558 -4.671 8.563 1.00 98.44 90 ALA A C 1
ATOM 647 O O . ALA A 1 90 ? 2.371 -5.030 7.712 1.00 98.44 90 ALA A O 1
ATOM 648 N N . SER A 1 91 ? 0.368 -4.168 8.247 1.00 98.56 91 SER A N 1
ATOM 649 C CA . SER A 1 91 ? -0.145 -4.097 6.880 1.00 98.56 91 SER A CA 1
ATOM 650 C C . SER A 1 91 ? 0.623 -3.097 6.026 1.00 98.56 91 SER A C 1
ATOM 652 O O . SER A 1 91 ? 0.972 -3.404 4.890 1.00 98.56 91 SER A O 1
ATOM 654 N N . TRP A 1 92 ? 0.962 -1.929 6.580 1.00 98.31 92 TRP A N 1
ATOM 655 C CA . TRP A 1 92 ? 1.824 -0.973 5.888 1.00 98.31 92 TRP A CA 1
ATOM 656 C C . TRP A 1 92 ? 3.212 -1.542 5.636 1.00 98.31 92 TRP A C 1
ATOM 658 O O . TRP A 1 92 ? 3.738 -1.361 4.543 1.00 98.31 92 TRP A O 1
ATOM 668 N N . ARG A 1 93 ? 3.787 -2.277 6.595 1.00 96.88 93 ARG A N 1
ATOM 669 C CA . ARG A 1 93 ? 5.072 -2.943 6.377 1.00 96.88 93 ARG A CA 1
ATOM 670 C C . ARG A 1 93 ? 4.998 -3.951 5.231 1.00 96.88 93 ARG A C 1
AT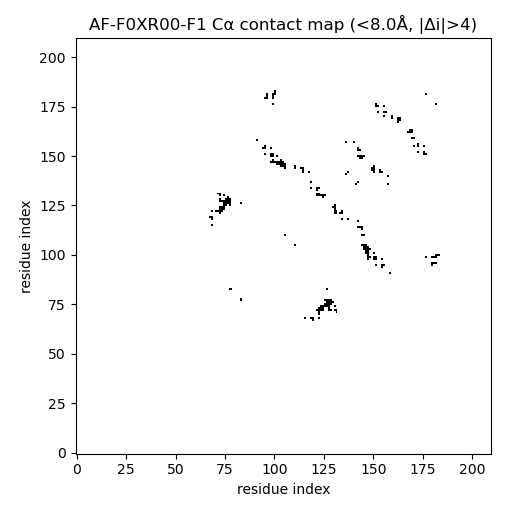OM 672 O O . ARG A 1 93 ? 5.857 -3.905 4.361 1.00 96.88 93 ARG A O 1
ATOM 679 N N . LEU A 1 94 ? 3.967 -4.797 5.189 1.00 97.44 94 LEU A N 1
ATOM 680 C CA . LEU A 1 94 ? 3.751 -5.725 4.074 1.00 97.44 94 LEU A CA 1
ATOM 681 C C . LEU A 1 94 ? 3.618 -4.985 2.735 1.00 97.44 94 LEU A C 1
ATOM 683 O O . LEU A 1 94 ? 4.323 -5.313 1.786 1.00 97.44 94 LEU A O 1
ATOM 687 N N . MET A 1 95 ? 2.738 -3.982 2.672 1.00 97.88 95 MET A N 1
ATOM 688 C CA . MET A 1 95 ? 2.461 -3.216 1.455 1.00 97.88 95 MET A CA 1
ATOM 689 C C . MET A 1 95 ? 3.731 -2.555 0.914 1.00 97.88 95 MET A C 1
ATOM 691 O O . MET A 1 95 ? 4.079 -2.743 -0.246 1.00 97.88 95 MET A O 1
ATOM 695 N N . HIS A 1 96 ? 4.458 -1.822 1.760 1.00 97.56 96 HIS A N 1
ATOM 696 C CA . HIS A 1 96 ? 5.674 -1.124 1.343 1.00 97.56 96 HIS A CA 1
ATOM 697 C C . HIS A 1 96 ? 6.795 -2.081 0.947 1.00 97.56 96 HIS A C 1
ATOM 699 O O . HIS A 1 96 ? 7.453 -1.848 -0.063 1.00 97.56 96 HIS A O 1
ATOM 705 N N . THR A 1 97 ? 6.981 -3.188 1.673 1.00 96.00 97 THR A N 1
ATOM 706 C CA . THR A 1 97 ? 7.949 -4.215 1.271 1.00 96.00 97 THR A CA 1
ATOM 707 C C . THR A 1 97 ? 7.571 -4.840 -0.072 1.00 96.00 97 THR A C 1
ATOM 709 O O . THR A 1 97 ? 8.443 -5.015 -0.914 1.00 96.00 97 THR A O 1
ATOM 712 N N . MET A 1 98 ? 6.289 -5.117 -0.328 1.00 96.81 98 MET A N 1
ATOM 713 C CA . MET A 1 98 ? 5.839 -5.613 -1.632 1.00 96.81 98 MET A CA 1
ATOM 714 C C . MET A 1 98 ? 6.186 -4.635 -2.763 1.00 96.81 98 MET A C 1
ATOM 716 O O . MET A 1 98 ? 6.719 -5.062 -3.784 1.00 96.81 98 MET A O 1
ATOM 720 N N . MET A 1 99 ? 5.968 -3.330 -2.564 1.00 96.69 99 MET A N 1
ATOM 721 C CA . MET A 1 99 ? 6.300 -2.322 -3.580 1.00 96.69 99 MET A CA 1
ATOM 722 C C . MET A 1 99 ? 7.802 -2.179 -3.794 1.00 96.69 99 MET A C 1
ATOM 724 O O . MET A 1 99 ? 8.239 -2.079 -4.934 1.00 96.69 99 MET A O 1
ATOM 728 N N . ALA A 1 100 ? 8.600 -2.227 -2.725 1.00 95.38 100 ALA A N 1
ATOM 729 C CA . ALA A 1 100 ? 10.059 -2.191 -2.812 1.00 95.38 100 ALA A CA 1
ATOM 730 C C . ALA A 1 100 ? 10.639 -3.418 -3.540 1.00 95.38 100 ALA A C 1
ATOM 732 O O . ALA A 1 100 ? 11.704 -3.339 -4.149 1.00 95.38 100 ALA A O 1
ATOM 733 N N . ARG A 1 101 ? 9.936 -4.557 -3.502 1.00 94.81 101 ARG A N 1
ATOM 734 C CA . ARG A 1 101 ? 10.304 -5.800 -4.198 1.00 94.81 101 ARG A CA 1
ATOM 735 C C . ARG A 1 101 ? 9.807 -5.884 -5.637 1.00 94.81 101 ARG A C 1
ATOM 737 O O . ARG A 1 101 ? 10.244 -6.779 -6.357 1.00 94.81 101 ARG A O 1
ATOM 744 N N . PHE A 1 102 ? 8.901 -5.003 -6.048 1.00 96.44 102 PHE A N 1
ATOM 745 C CA . PHE A 1 102 ? 8.306 -5.043 -7.380 1.00 96.44 102 PHE A CA 1
ATOM 746 C C . PHE A 1 102 ? 9.378 -4.828 -8.476 1.00 96.44 102 PHE A C 1
ATOM 748 O O . PHE A 1 102 ? 10.418 -4.222 -8.188 1.00 96.44 102 PHE A O 1
ATOM 755 N N . PRO A 1 103 ? 9.208 -5.337 -9.710 1.00 96.31 103 PRO A N 1
ATOM 756 C CA . PRO A 1 103 ? 10.161 -5.097 -10.794 1.00 96.31 103 PRO A CA 1
ATOM 757 C C . PRO A 1 103 ? 10.218 -3.619 -11.204 1.00 96.31 103 PRO A C 1
ATOM 759 O O . PRO A 1 103 ? 9.214 -2.911 -11.141 1.00 96.31 103 PRO A O 1
ATOM 762 N N . GLU A 1 104 ? 11.386 -3.140 -11.647 1.00 94.94 104 GLU A N 1
ATOM 763 C CA . GLU A 1 104 ? 11.470 -1.805 -12.270 1.00 94.94 104 GLU A CA 1
ATOM 764 C C . GLU A 1 104 ? 10.791 -1.801 -13.647 1.00 94.94 104 GLU A C 1
ATOM 766 O O . GLU A 1 104 ? 10.116 -0.841 -13.992 1.00 94.94 104 GLU A O 1
ATOM 771 N N . GLU A 1 105 ? 10.888 -2.906 -14.388 1.00 97.50 105 GLU A N 1
ATOM 772 C CA . GLU A 1 105 ? 10.238 -3.099 -15.687 1.00 97.50 105 GLU A CA 1
ATOM 773 C C . GLU A 1 105 ? 9.266 -4.288 -15.604 1.00 97.50 105 GLU A C 1
ATOM 775 O O . GLU A 1 105 ? 9.611 -5.401 -16.000 1.00 97.50 105 GLU A O 1
ATOM 780 N N . PRO A 1 106 ? 8.073 -4.104 -15.013 1.00 98.12 106 PRO A N 1
ATOM 781 C CA . PRO A 1 106 ? 7.102 -5.176 -14.860 1.00 98.12 106 PRO A CA 1
ATOM 782 C C . PRO A 1 106 ? 6.446 -5.520 -16.198 1.00 98.12 106 PRO A C 1
ATOM 784 O O . PRO A 1 106 ? 6.115 -4.656 -17.014 1.00 98.12 106 PRO A O 1
ATOM 787 N N . THR A 1 107 ? 6.151 -6.797 -16.384 1.00 98.44 107 THR A N 1
ATOM 788 C CA . THR A 1 107 ? 5.251 -7.268 -17.433 1.00 98.44 107 THR A CA 1
ATOM 789 C C . THR A 1 107 ? 3.820 -6.766 -17.199 1.00 98.44 107 THR A C 1
ATOM 791 O O . THR A 1 107 ? 3.451 -6.272 -16.123 1.00 98.44 107 THR A O 1
ATOM 794 N N . PHE A 1 108 ? 2.970 -6.907 -18.221 1.00 97.44 108 PHE A N 1
ATOM 795 C CA . PHE A 1 108 ? 1.541 -6.615 -18.089 1.00 97.44 108 PHE A CA 1
ATOM 796 C C . PHE A 1 108 ? 0.886 -7.457 -16.987 1.00 97.44 108 PHE A C 1
ATOM 798 O O . PHE A 1 108 ? 0.102 -6.924 -16.202 1.00 97.44 108 PHE A O 1
ATOM 805 N N . ASP A 1 109 ? 1.235 -8.744 -16.918 1.00 97.56 109 ASP A N 1
ATOM 806 C CA . ASP A 1 109 ? 0.707 -9.674 -15.921 1.00 97.56 109 ASP A CA 1
ATOM 807 C C . ASP A 1 109 ? 1.078 -9.239 -14.498 1.00 97.56 109 ASP A C 1
ATOM 809 O O . ASP A 1 109 ? 0.196 -9.042 -13.669 1.00 97.56 109 ASP A O 1
ATOM 813 N N . GLU A 1 110 ? 2.354 -8.949 -14.234 1.00 98.25 110 GLU A N 1
ATOM 814 C CA . GLU A 1 110 ? 2.818 -8.490 -12.915 1.00 98.25 110 GLU A CA 1
ATOM 815 C C . GLU A 1 110 ? 2.171 -7.160 -12.502 1.00 98.25 110 GLU A C 1
ATOM 817 O O . GLU A 1 110 ? 1.751 -6.981 -11.354 1.00 98.25 110 GLU A O 1
ATOM 822 N N . SER A 1 111 ? 2.037 -6.227 -13.449 1.00 98.25 111 SER A N 1
ATOM 823 C CA . SER A 1 111 ? 1.338 -4.956 -13.232 1.00 98.25 111 SER A CA 1
ATOM 824 C C . SER A 1 111 ? -0.133 -5.166 -12.877 1.00 98.25 111 SER A C 1
ATOM 826 O O . SER A 1 111 ? -0.656 -4.535 -11.954 1.00 98.25 111 SER A O 1
ATOM 828 N N . LEU A 1 112 ? -0.819 -6.046 -13.609 1.00 96.50 112 LEU A N 1
ATOM 829 C CA . LEU A 1 112 ? -2.218 -6.372 -13.365 1.00 96.50 112 LEU A CA 1
ATOM 830 C C . LEU A 1 112 ? -2.391 -7.110 -12.035 1.00 96.50 112 LEU A C 1
ATOM 832 O O . LEU A 1 112 ? -3.315 -6.788 -11.285 1.00 96.50 112 LEU A O 1
ATOM 836 N N . ALA A 1 113 ? -1.491 -8.033 -11.705 1.00 97.69 113 ALA A N 1
ATOM 837 C CA . ALA A 1 113 ? -1.475 -8.748 -10.438 1.00 97.69 113 ALA A CA 1
ATOM 838 C C . ALA A 1 113 ? -1.352 -7.773 -9.261 1.00 97.69 113 ALA A C 1
ATOM 840 O O . ALA A 1 113 ? -2.154 -7.841 -8.328 1.00 97.69 113 ALA A O 1
ATOM 841 N N . LEU A 1 114 ? -0.435 -6.800 -9.331 1.00 98.31 114 LEU A N 1
ATOM 842 C CA . LEU A 1 114 ? -0.274 -5.800 -8.275 1.00 98.31 114 LEU A CA 1
ATOM 843 C C . LEU A 1 114 ? -1.505 -4.891 -8.138 1.00 98.31 114 LEU A C 1
ATOM 845 O O . LEU A 1 114 ? -1.987 -4.663 -7.026 1.00 98.31 114 LEU A O 1
ATOM 849 N N . LYS A 1 115 ? -2.063 -4.406 -9.256 1.00 97.06 115 LYS A N 1
ATOM 850 C CA . LYS A 1 115 ? -3.313 -3.621 -9.243 1.00 97.06 115 LYS A CA 1
ATOM 851 C C . LYS A 1 115 ? -4.453 -4.403 -8.595 1.00 97.06 115 LYS A C 1
ATOM 853 O O . LYS A 1 115 ? -5.166 -3.869 -7.747 1.00 97.06 115 LYS A O 1
ATOM 858 N N . THR A 1 116 ? -4.598 -5.669 -8.975 1.00 96.00 116 THR A N 1
ATOM 859 C CA . THR A 1 116 ? -5.641 -6.568 -8.471 1.00 96.00 116 THR A CA 1
ATOM 860 C C . THR A 1 116 ? -5.457 -6.841 -6.983 1.00 96.00 116 THR A C 1
ATOM 862 O O . THR A 1 116 ? -6.416 -6.736 -6.219 1.00 96.00 116 THR A O 1
ATOM 865 N N . TYR A 1 117 ? -4.222 -7.102 -6.546 1.00 97.88 117 TYR A N 1
ATOM 866 C CA . TYR A 1 117 ? -3.883 -7.256 -5.135 1.00 97.88 117 TYR A CA 1
ATOM 867 C C . TYR A 1 117 ? -4.319 -6.039 -4.316 1.00 97.88 117 TYR A C 1
ATOM 869 O O . TYR A 1 117 ? -4.957 -6.211 -3.284 1.00 97.88 117 TYR A O 1
ATOM 877 N N . VAL A 1 118 ? -4.044 -4.812 -4.774 1.00 98.06 118 VAL A N 1
ATOM 878 C CA . VAL A 1 118 ? -4.419 -3.597 -4.032 1.00 98.06 118 VAL A CA 1
ATOM 879 C C . VAL A 1 118 ? -5.940 -3.437 -3.919 1.00 98.06 118 VAL A C 1
ATOM 881 O O . VAL A 1 118 ? -6.437 -3.079 -2.848 1.00 98.06 118 VAL A O 1
ATOM 884 N N . GLN A 1 119 ? -6.688 -3.730 -4.987 1.00 96.25 119 GLN A N 1
ATOM 885 C CA . GLN A 1 119 ? -8.156 -3.692 -4.955 1.00 96.25 119 GLN A CA 1
ATOM 886 C C . GLN A 1 119 ? -8.722 -4.730 -3.976 1.00 96.25 119 GLN A C 1
ATOM 888 O O . GLN A 1 119 ? -9.551 -4.411 -3.120 1.00 96.25 119 GLN A O 1
ATOM 893 N N . LEU A 1 120 ? -8.216 -5.964 -4.039 1.00 97.25 120 LEU A N 1
ATOM 894 C CA . LEU A 1 120 ? -8.612 -7.035 -3.126 1.00 97.25 120 LEU A CA 1
ATOM 895 C C . LEU A 1 120 ? -8.219 -6.733 -1.681 1.00 97.25 120 LEU A C 1
ATOM 897 O O . LEU A 1 120 ? -9.023 -6.949 -0.778 1.00 97.25 120 LEU A O 1
ATOM 901 N N . PHE A 1 121 ? -7.026 -6.182 -1.460 1.00 98.12 121 PHE A N 1
ATOM 902 C CA . PHE A 1 121 ? -6.571 -5.727 -0.152 1.00 98.12 121 PHE A CA 1
ATOM 903 C C . PHE A 1 121 ? -7.564 -4.723 0.431 1.00 98.12 121 PHE A C 1
ATOM 905 O O . PHE A 1 121 ? -8.005 -4.903 1.560 1.00 98.12 121 PHE A O 1
ATOM 912 N N . ALA A 1 122 ? -7.984 -3.715 -0.342 1.00 97.50 122 ALA A N 1
ATOM 913 C CA . ALA A 1 122 ? -8.952 -2.723 0.119 1.00 97.50 122 ALA A CA 1
ATOM 914 C C . ALA A 1 122 ? -10.302 -3.343 0.502 1.00 97.50 122 ALA A C 1
ATOM 916 O O . ALA A 1 122 ? -10.915 -2.913 1.474 1.00 97.50 122 ALA A O 1
ATOM 917 N N . ARG A 1 123 ? -10.752 -4.366 -0.230 1.00 96.69 123 ARG A N 1
ATOM 918 C CA . ARG A 1 123 ? -12.026 -5.049 0.024 1.00 96.69 123 ARG A CA 1
ATOM 919 C C . ARG A 1 123 ? -11.975 -5.994 1.232 1.00 96.69 123 ARG A C 1
ATOM 921 O O . ARG A 1 123 ? -12.950 -6.094 1.979 1.00 96.69 123 ARG A O 1
ATOM 928 N N . LEU A 1 124 ? -10.850 -6.686 1.411 1.00 97.56 124 LEU A N 1
ATOM 929 C CA . LEU A 1 124 ? -10.650 -7.736 2.418 1.00 97.56 124 LEU A CA 1
ATOM 930 C C . LEU A 1 124 ? -10.008 -7.233 3.716 1.00 97.56 124 LEU A C 1
ATOM 932 O O . LEU A 1 124 ? -9.907 -7.996 4.676 1.00 97.56 124 LEU A O 1
ATOM 936 N N . TYR A 1 125 ? -9.562 -5.975 3.768 1.00 98.50 125 TYR A N 1
ATOM 937 C CA . TYR A 1 125 ? -8.842 -5.444 4.919 1.00 98.50 125 TYR A CA 1
ATOM 938 C C . TYR A 1 125 ? -9.656 -5.596 6.224 1.00 98.50 125 TYR A C 1
ATOM 940 O O . TYR A 1 125 ? -10.796 -5.127 6.277 1.00 98.50 125 TYR A O 1
ATOM 948 N N . PRO A 1 126 ? -9.098 -6.189 7.304 1.00 98.12 126 PRO A N 1
ATOM 949 C CA . PRO A 1 126 ? -9.859 -6.608 8.492 1.00 98.12 126 PRO A CA 1
ATOM 950 C C . PRO A 1 126 ? -10.196 -5.456 9.464 1.00 98.12 126 PRO A C 1
ATOM 952 O O . PRO A 1 126 ? -10.254 -5.620 10.680 1.00 98.12 126 PRO A O 1
ATOM 955 N N . CYS A 1 127 ? -10.425 -4.266 8.915 1.00 98.50 127 CYS A N 1
ATOM 956 C CA . CYS A 1 127 ? -10.967 -3.088 9.578 1.00 98.50 127 CYS A CA 1
ATOM 957 C C . CYS A 1 127 ? -11.910 -2.399 8.584 1.00 98.50 127 CYS A C 1
ATOM 959 O O . CYS A 1 127 ? -11.443 -1.673 7.709 1.00 98.50 127 CYS A O 1
ATOM 961 N N . GLY A 1 128 ? -13.222 -2.621 8.699 1.00 98.12 128 GLY A N 1
ATOM 962 C CA . GLY A 1 128 ? -14.211 -2.179 7.708 1.00 98.12 128 GLY A CA 1
ATOM 963 C C . GLY A 1 128 ? -14.253 -0.670 7.468 1.00 98.12 128 GLY A C 1
ATOM 964 O O . GLY A 1 128 ? -14.336 -0.215 6.331 1.00 98.12 128 GLY A O 1
ATOM 965 N N . ASP A 1 129 ? -14.113 0.132 8.525 1.00 97.75 129 ASP A N 1
ATOM 966 C CA . ASP A 1 129 ? -14.035 1.594 8.427 1.00 97.75 129 ASP A CA 1
ATOM 967 C C . ASP A 1 129 ? -12.711 2.074 7.807 1.00 97.75 129 ASP A C 1
ATOM 969 O O . ASP A 1 129 ? -12.671 3.101 7.124 1.00 97.75 129 ASP A O 1
ATOM 973 N N . CYS A 1 130 ? -11.622 1.328 8.011 1.00 98.38 130 CYS A N 1
ATOM 974 C CA . CYS A 1 130 ? -10.348 1.585 7.344 1.00 98.38 130 CYS A CA 1
ATOM 975 C C . CYS A 1 130 ? -10.427 1.226 5.851 1.00 98.38 130 CYS A C 1
ATOM 977 O O . CYS A 1 130 ? -10.003 2.016 5.011 1.00 98.38 130 CYS A O 1
ATOM 979 N N . ALA A 1 131 ? -10.988 0.053 5.545 1.00 98.44 131 ALA A N 1
ATOM 980 C CA . ALA A 1 131 ? -11.203 -0.500 4.213 1.00 98.44 131 ALA A CA 1
ATOM 981 C C . ALA A 1 131 ? -12.038 0.446 3.343 1.00 98.44 131 ALA A C 1
ATOM 983 O O . ALA A 1 131 ? -11.567 0.896 2.303 1.00 98.44 131 ALA A O 1
ATOM 984 N N . ALA A 1 132 ? -13.224 0.839 3.822 1.00 98.19 132 ALA A N 1
ATOM 985 C CA . ALA A 1 132 ? -14.114 1.756 3.114 1.00 98.19 132 ALA A CA 1
ATOM 986 C C . ALA A 1 132 ? -13.432 3.101 2.812 1.00 98.19 132 ALA A C 1
ATOM 988 O O . ALA A 1 132 ? -13.514 3.615 1.699 1.00 98.19 132 ALA A O 1
ATOM 989 N N . HIS A 1 133 ? -12.687 3.648 3.778 1.00 98.19 133 HIS A N 1
ATOM 990 C CA . HIS A 1 133 ? -11.908 4.862 3.548 1.00 98.19 133 HIS A CA 1
ATOM 991 C C . HIS A 1 133 ? -10.798 4.659 2.505 1.00 98.19 133 HIS A C 1
ATOM 993 O O . HIS A 1 133 ? -10.583 5.522 1.656 1.00 98.19 133 HIS A O 1
ATOM 999 N N . PHE A 1 134 ? -10.083 3.534 2.556 1.00 98.38 134 PHE A N 1
ATOM 1000 C CA . PHE A 1 134 ? -9.034 3.235 1.587 1.00 98.38 134 PHE A CA 1
ATOM 1001 C C . PHE A 1 134 ? -9.605 3.049 0.174 1.00 98.38 134 PHE A C 1
ATOM 1003 O O . PHE A 1 134 ? -9.024 3.566 -0.772 1.00 98.38 134 PHE A O 1
ATOM 1010 N N . GLN A 1 135 ? -10.785 2.440 0.026 1.00 98.00 135 GLN A N 1
ATOM 1011 C CA . GLN A 1 135 ? -11.500 2.362 -1.255 1.00 98.00 135 GLN A CA 1
ATOM 1012 C C . GLN A 1 135 ? -11.788 3.755 -1.841 1.00 98.00 135 GLN A C 1
ATOM 1014 O O . GLN A 1 135 ? -11.567 3.978 -3.029 1.00 98.00 135 GLN A O 1
ATOM 1019 N N . THR A 1 136 ? -12.194 4.728 -1.016 1.00 97.75 136 THR A N 1
ATOM 1020 C CA . THR A 1 136 ? -12.347 6.126 -1.460 1.00 97.75 136 THR A CA 1
ATOM 1021 C C . THR A 1 136 ? -11.020 6.741 -1.914 1.00 97.75 136 THR A C 1
ATOM 1023 O O . THR A 1 136 ? -10.981 7.460 -2.912 1.00 97.75 136 THR A O 1
ATOM 1026 N N . LEU A 1 137 ? -9.913 6.443 -1.223 1.00 98.06 137 LEU A N 1
ATOM 1027 C CA . LEU A 1 137 ? -8.587 6.881 -1.667 1.00 98.06 137 LEU A CA 1
ATOM 1028 C C . LEU A 1 137 ? -8.208 6.257 -3.014 1.00 98.06 137 LEU A C 1
ATOM 1030 O O . LEU A 1 137 ? -7.694 6.976 -3.864 1.00 98.06 137 LEU A O 1
ATOM 1034 N N . LEU A 1 138 ? -8.500 4.973 -3.242 1.00 97.38 138 LEU A N 1
ATOM 1035 C CA . LEU A 1 138 ? -8.198 4.293 -4.507 1.00 97.38 138 LEU A CA 1
ATOM 1036 C C . LEU A 1 138 ? -8.964 4.878 -5.699 1.00 97.38 138 LEU A C 1
ATOM 1038 O O . LEU A 1 138 ? -8.412 4.943 -6.794 1.00 97.38 138 LEU A O 1
ATOM 1042 N N . GLN A 1 139 ? -10.198 5.346 -5.493 1.00 96.19 139 GLN A N 1
ATOM 1043 C CA . GLN A 1 139 ? -10.967 6.035 -6.538 1.00 96.19 139 GLN A CA 1
ATOM 1044 C C . GLN A 1 139 ? -10.307 7.353 -6.961 1.00 96.19 139 GLN A C 1
ATOM 1046 O O . GLN A 1 139 ? -10.328 7.711 -8.136 1.00 96.19 139 GLN A O 1
ATOM 1051 N N . LYS A 1 140 ? -9.712 8.078 -6.008 1.00 97.88 140 LYS A N 1
ATOM 1052 C CA . LYS A 1 140 ? -9.053 9.365 -6.264 1.00 97.88 140 LYS A CA 1
ATOM 1053 C C . LYS A 1 140 ? -7.608 9.208 -6.745 1.00 97.88 140 LYS A C 1
ATOM 1055 O O . LYS A 1 140 ? -7.126 10.017 -7.532 1.00 97.88 140 LYS A O 1
ATOM 1060 N N . TYR A 1 141 ? -6.919 8.186 -6.249 1.00 98.19 141 TYR A N 1
ATOM 1061 C CA . TYR A 1 141 ? -5.490 7.957 -6.430 1.00 98.19 141 TYR A CA 1
ATOM 1062 C C . TYR A 1 141 ? -5.243 6.489 -6.804 1.00 98.19 141 TYR A C 1
ATOM 1064 O O . TYR A 1 141 ? -4.801 5.701 -5.959 1.00 98.19 141 TYR A O 1
ATOM 1072 N N . PRO A 1 142 ? -5.534 6.095 -8.056 1.00 97.56 142 PRO A N 1
ATOM 1073 C CA . PRO A 1 142 ? -5.405 4.707 -8.481 1.00 97.56 142 PRO A CA 1
ATOM 1074 C C . PRO A 1 142 ? -3.950 4.211 -8.380 1.00 97.56 142 PRO A C 1
ATOM 1076 O O . PRO A 1 142 ? -3.023 5.012 -8.558 1.00 97.56 142 PRO A O 1
ATOM 1079 N N . PRO A 1 143 ? -3.725 2.903 -8.130 1.00 97.62 143 PRO A N 1
ATOM 1080 C CA . PRO A 1 143 ? -2.385 2.338 -7.985 1.00 97.62 143 PRO A CA 1
ATOM 1081 C C . PRO A 1 143 ? -1.510 2.558 -9.218 1.00 97.62 143 PRO A C 1
ATOM 1083 O O . PRO A 1 143 ? -1.905 2.229 -10.339 1.00 97.62 143 PRO A O 1
ATOM 1086 N N . GLN A 1 144 ? -0.304 3.081 -8.996 1.00 98.31 144 GLN A N 1
ATOM 1087 C CA . GLN A 1 144 ? 0.714 3.221 -10.034 1.00 98.31 144 GLN A CA 1
ATOM 1088 C C . GLN A 1 144 ? 1.612 1.987 -10.009 1.00 98.31 144 GLN A C 1
ATOM 1090 O O . GLN A 1 144 ? 2.320 1.763 -9.038 1.00 98.31 144 GLN A O 1
ATOM 1095 N N . THR A 1 145 ? 1.565 1.168 -11.056 1.00 98.25 145 THR A N 1
ATOM 1096 C CA . THR A 1 145 ? 2.286 -0.119 -11.105 1.00 98.25 145 THR A CA 1
ATOM 1097 C C . THR A 1 145 ? 3.181 -0.229 -12.334 1.00 98.25 145 THR A C 1
ATOM 1099 O O . THR A 1 145 ? 3.437 -1.328 -12.803 1.00 98.25 145 THR A O 1
ATOM 1102 N N . SER A 1 146 ? 3.597 0.898 -12.912 1.00 98.00 146 SER A N 1
ATOM 1103 C CA . SER A 1 146 ? 4.452 0.912 -14.106 1.00 98.00 146 SER A CA 1
ATOM 1104 C C . SER A 1 146 ? 5.912 0.577 -13.805 1.00 98.00 146 SER A C 1
ATOM 1106 O O . SER A 1 146 ? 6.642 0.241 -14.724 1.00 98.00 146 SER A O 1
ATOM 1108 N N . SER A 1 147 ? 6.336 0.703 -12.545 1.00 97.88 147 SER A N 1
ATOM 1109 C CA . SER A 1 147 ? 7.657 0.310 -12.055 1.00 97.88 147 SER A CA 1
ATOM 1110 C C . SER A 1 147 ? 7.661 0.207 -10.530 1.00 97.88 147 SER A C 1
ATOM 1112 O O . SER A 1 147 ? 6.731 0.684 -9.867 1.00 97.88 147 SER A O 1
ATOM 1114 N N . ARG A 1 148 ? 8.727 -0.359 -9.956 1.00 96.31 148 ARG A N 1
ATOM 1115 C CA . ARG A 1 148 ? 9.021 -0.326 -8.515 1.00 96.31 148 ARG A CA 1
ATOM 1116 C C . ARG A 1 148 ? 8.974 1.093 -7.965 1.00 96.31 148 ARG A C 1
ATOM 1118 O O . ARG A 1 148 ? 8.289 1.341 -6.975 1.00 96.31 148 ARG A O 1
ATOM 1125 N N . THR A 1 149 ? 9.662 2.026 -8.623 1.00 95.56 149 THR A N 1
ATOM 1126 C CA . THR A 1 149 ? 9.709 3.436 -8.216 1.00 95.56 149 THR A CA 1
ATOM 1127 C C . THR A 1 149 ? 8.308 4.049 -8.176 1.00 95.56 149 THR A C 1
ATOM 1129 O O . THR A 1 149 ? 7.934 4.689 -7.191 1.00 95.56 149 THR A O 1
ATOM 1132 N N . ALA A 1 150 ? 7.495 3.798 -9.208 1.00 97.81 150 ALA A N 1
ATOM 1133 C CA . ALA A 1 150 ? 6.119 4.283 -9.266 1.00 97.81 150 ALA A CA 1
ATOM 1134 C C . ALA A 1 150 ? 5.238 3.671 -8.161 1.00 97.81 150 ALA A C 1
ATOM 1136 O O . ALA A 1 150 ? 4.503 4.397 -7.489 1.00 97.81 150 ALA A O 1
ATOM 1137 N N . ALA A 1 151 ? 5.352 2.360 -7.926 1.00 98.31 151 ALA A N 1
ATOM 1138 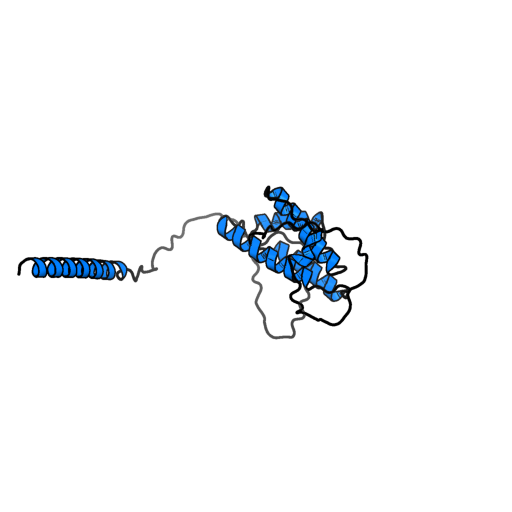C CA . ALA A 1 151 ? 4.582 1.647 -6.909 1.00 98.31 151 ALA A CA 1
ATOM 1139 C C . ALA A 1 151 ? 4.939 2.086 -5.485 1.00 98.31 151 ALA A C 1
ATOM 1141 O O . ALA A 1 151 ? 4.047 2.377 -4.683 1.00 98.31 151 ALA A O 1
ATOM 1142 N N . ALA A 1 152 ? 6.232 2.192 -5.171 1.00 97.75 152 ALA A N 1
ATOM 1143 C CA . ALA A 1 152 ? 6.708 2.632 -3.862 1.00 97.75 152 ALA A CA 1
ATOM 1144 C C . ALA A 1 152 ? 6.342 4.100 -3.593 1.00 97.75 152 ALA A C 1
ATOM 1146 O O . ALA A 1 152 ? 5.835 4.431 -2.516 1.00 97.75 152 ALA A O 1
ATOM 1147 N N . GLY A 1 153 ? 6.521 4.974 -4.590 1.00 97.75 153 GLY A N 1
ATOM 1148 C CA . GLY A 1 153 ? 6.124 6.379 -4.506 1.00 97.75 153 GLY A CA 1
ATOM 1149 C C . GLY A 1 153 ? 4.620 6.543 -4.280 1.00 97.75 153 GLY A C 1
ATOM 1150 O O . GLY A 1 153 ? 4.205 7.276 -3.378 1.00 97.75 153 GLY A O 1
ATOM 1151 N N . TRP A 1 154 ? 3.795 5.805 -5.030 1.00 98.69 154 TRP A N 1
ATOM 1152 C CA . TRP A 1 154 ? 2.344 5.795 -4.843 1.00 98.69 154 TRP A CA 1
ATOM 1153 C C . TRP A 1 154 ? 1.951 5.306 -3.445 1.00 98.69 154 TRP A C 1
ATOM 1155 O O . TRP A 1 154 ? 1.174 5.981 -2.769 1.00 98.69 154 TRP A O 1
ATOM 1165 N N . ALA A 1 155 ? 2.522 4.190 -2.974 1.00 98.44 155 ALA A N 1
ATOM 1166 C CA . ALA A 1 155 ? 2.236 3.649 -1.647 1.00 98.44 155 ALA A CA 1
ATOM 1167 C C . ALA A 1 155 ? 2.597 4.647 -0.535 1.00 98.44 155 ALA A C 1
ATOM 1169 O O . ALA A 1 155 ? 1.844 4.802 0.429 1.00 98.44 155 ALA A O 1
ATOM 1170 N N . CYS A 1 156 ? 3.721 5.360 -0.670 1.00 98.56 156 CYS A N 1
ATOM 1171 C CA . CYS A 1 156 ? 4.108 6.417 0.263 1.00 98.56 156 CYS A CA 1
ATOM 1172 C C . CYS A 1 156 ? 3.103 7.572 0.259 1.00 98.56 156 CYS A C 1
ATOM 1174 O O . CYS A 1 156 ? 2.638 8.000 1.319 1.00 98.56 156 CYS A O 1
ATOM 1176 N N . PHE A 1 157 ? 2.717 8.036 -0.929 1.00 98.62 157 PHE A N 1
ATOM 1177 C CA . PHE A 1 157 ? 1.747 9.110 -1.086 1.00 98.62 157 PHE A CA 1
ATOM 1178 C C . PHE A 1 157 ? 0.401 8.773 -0.422 1.00 98.62 157 PHE A C 1
ATOM 1180 O O . PHE A 1 157 ? -0.077 9.539 0.416 1.00 98.62 157 PHE A O 1
ATOM 1187 N N . VAL A 1 158 ? -0.189 7.607 -0.712 1.00 98.62 158 VAL A N 1
ATOM 1188 C CA . VAL A 1 158 ? -1.484 7.226 -0.113 1.00 98.62 158 VAL A CA 1
ATOM 1189 C C . VAL A 1 158 ? -1.377 6.954 1.389 1.00 98.62 158 VAL A C 1
ATOM 1191 O O . VAL A 1 158 ? -2.305 7.269 2.136 1.00 98.62 158 VAL A O 1
ATOM 1194 N N . HIS A 1 159 ? -0.239 6.442 1.870 1.00 98.62 159 HIS A N 1
ATOM 1195 C CA . HIS A 1 159 ? 0.012 6.320 3.307 1.00 98.62 159 HIS A CA 1
ATOM 1196 C C . HIS A 1 159 ? 0.038 7.704 3.975 1.00 98.62 159 HIS A C 1
ATOM 1198 O O . HIS A 1 159 ? -0.538 7.890 5.048 1.00 98.62 159 HIS A O 1
ATOM 1204 N N . ASN A 1 160 ? 0.610 8.710 3.311 1.00 98.75 160 ASN A N 1
ATOM 1205 C CA . ASN A 1 160 ? 0.583 10.086 3.792 1.00 98.75 160 ASN A CA 1
ATOM 1206 C C . ASN A 1 160 ? -0.820 10.707 3.790 1.00 98.75 160 ASN A C 1
ATOM 1208 O O . ASN A 1 160 ? -1.127 11.469 4.704 1.00 98.75 160 ASN A O 1
ATOM 1212 N N . GLU A 1 161 ? -1.705 10.358 2.854 1.00 98.75 161 GLU A N 1
ATOM 1213 C CA . GLU A 1 161 ? -3.119 10.766 2.927 1.00 98.75 161 GLU A CA 1
ATOM 1214 C C . GLU A 1 161 ? -3.813 10.195 4.177 1.00 98.75 161 GLU A C 1
ATOM 1216 O O . GLU A 1 161 ? -4.561 10.896 4.866 1.00 98.75 161 GLU A O 1
ATOM 1221 N N . VAL A 1 162 ? -3.494 8.952 4.554 1.00 98.44 162 VAL A N 1
ATOM 1222 C CA . VAL A 1 162 ? -3.953 8.375 5.826 1.00 98.44 162 VAL A CA 1
ATOM 1223 C C . VAL A 1 162 ? -3.320 9.094 7.024 1.00 98.44 162 VAL A C 1
ATOM 1225 O O . VAL A 1 162 ? -4.032 9.407 7.980 1.00 98.44 162 VAL A O 1
ATOM 1228 N N . ASN A 1 163 ? -2.026 9.430 6.976 1.00 98.50 163 ASN A N 1
ATOM 1229 C CA . ASN A 1 163 ? -1.365 10.204 8.034 1.00 98.50 163 ASN A CA 1
ATOM 1230 C C . ASN A 1 163 ? -2.012 11.579 8.226 1.00 98.50 163 ASN A C 1
ATOM 1232 O O . ASN A 1 163 ? -2.301 11.941 9.365 1.00 98.50 163 ASN A O 1
ATOM 1236 N N . LYS A 1 164 ? -2.326 12.303 7.143 1.00 98.31 164 LYS A N 1
ATOM 1237 C CA . LYS A 1 164 ? -3.051 13.585 7.193 1.00 98.31 164 LYS A CA 1
ATOM 1238 C C . LYS A 1 164 ? -4.392 13.434 7.903 1.00 98.31 164 LYS A C 1
ATOM 1240 O O . LYS A 1 164 ? -4.666 14.167 8.853 1.00 98.31 164 LYS A O 1
ATOM 1245 N N . ARG A 1 165 ? -5.203 12.445 7.501 1.00 97.12 165 ARG A N 1
ATOM 1246 C CA . ARG A 1 165 ? -6.495 12.152 8.148 1.00 97.12 165 ARG A CA 1
ATOM 1247 C C . ARG A 1 165 ? -6.336 11.880 9.644 1.00 97.12 165 ARG A C 1
ATOM 1249 O O . ARG A 1 165 ? -7.142 12.348 10.443 1.00 97.12 165 ARG A O 1
ATOM 1256 N N . LEU A 1 166 ? -5.306 11.123 10.016 1.00 97.12 166 LEU A N 1
ATOM 1257 C CA . LEU A 1 166 ? -5.011 10.757 11.402 1.00 97.12 166 LEU A CA 1
ATOM 1258 C C . LEU A 1 166 ? -4.193 11.817 12.160 1.00 97.12 166 LEU A C 1
ATOM 1260 O O . LEU A 1 166 ? -3.830 11.572 13.308 1.00 97.12 166 LEU A O 1
ATOM 1264 N N . ARG A 1 167 ? -3.908 12.976 11.545 1.00 98.06 167 ARG A N 1
ATOM 1265 C CA . ARG A 1 167 ? -3.095 14.070 12.108 1.00 98.06 167 ARG A CA 1
ATOM 1266 C C . ARG A 1 167 ? -1.708 13.610 12.581 1.00 98.06 167 ARG A C 1
ATOM 1268 O O . ARG A 1 167 ? -1.231 14.014 13.637 1.00 98.06 167 ARG A O 1
ATOM 1275 N N . LYS A 1 168 ? -1.077 12.733 11.803 1.00 97.50 168 LYS A N 1
ATOM 1276 C CA . LYS A 1 168 ? 0.300 12.262 11.992 1.00 97.50 168 LYS A CA 1
ATOM 1277 C C . LYS A 1 168 ? 1.266 13.075 11.130 1.00 97.50 168 LYS A C 1
ATOM 1279 O O . LYS A 1 168 ? 0.858 13.716 10.162 1.00 97.50 168 LYS A O 1
ATOM 1284 N N . ASN A 1 169 ? 2.552 13.003 11.467 1.00 97.88 169 ASN A N 1
ATOM 1285 C CA . ASN A 1 169 ? 3.616 13.595 10.659 1.00 97.88 169 ASN A CA 1
ATOM 1286 C C . ASN A 1 169 ? 3.613 13.012 9.240 1.00 97.88 169 ASN A C 1
ATOM 1288 O O . ASN A 1 169 ? 3.313 11.832 9.040 1.00 97.88 169 ASN A O 1
ATOM 1292 N N . ILE A 1 170 ? 3.966 13.850 8.269 1.00 98.25 170 ILE A N 1
ATOM 1293 C CA . ILE A 1 170 ? 4.103 13.451 6.869 1.00 98.25 170 ILE A CA 1
ATOM 1294 C C . ILE A 1 170 ? 5.495 12.870 6.666 1.00 98.25 170 ILE A C 1
ATOM 1296 O O . ILE A 1 170 ? 6.487 13.462 7.086 1.00 98.25 170 ILE A O 1
ATOM 1300 N N . PHE A 1 171 ? 5.552 11.701 6.040 1.00 97.56 171 PHE A N 1
ATOM 1301 C CA . PHE A 1 171 ? 6.800 11.045 5.686 1.00 97.56 171 PHE A CA 1
ATOM 1302 C C . PHE A 1 171 ? 7.357 11.635 4.387 1.00 97.56 171 PHE A C 1
ATOM 1304 O O . PHE A 1 171 ? 6.600 11.836 3.434 1.00 97.56 171 PHE A O 1
ATOM 1311 N N . ASP A 1 172 ? 8.665 11.876 4.324 1.00 97.19 172 ASP A N 1
ATOM 1312 C CA . ASP A 1 172 ? 9.323 12.319 3.096 1.00 97.19 172 ASP A CA 1
ATOM 1313 C C . ASP A 1 172 ? 9.519 11.145 2.128 1.00 97.19 172 ASP A C 1
ATOM 1315 O O . ASP A 1 172 ? 10.422 10.319 2.286 1.00 97.19 172 ASP A O 1
ATOM 1319 N N . CYS A 1 173 ? 8.673 11.084 1.098 1.00 96.06 173 CYS A N 1
ATOM 1320 C CA . CYS A 1 173 ? 8.706 10.013 0.108 1.00 96.06 173 CYS A CA 1
ATOM 1321 C C . CYS A 1 173 ? 10.001 9.966 -0.715 1.00 96.06 173 CYS A C 1
ATOM 1323 O O . CYS A 1 173 ? 10.269 8.922 -1.302 1.00 96.06 173 CYS A O 1
ATOM 1325 N N . ALA A 1 174 ? 10.824 11.023 -0.734 1.00 92.94 174 ALA A N 1
ATOM 1326 C CA . ALA A 1 174 ? 12.135 10.974 -1.386 1.00 92.94 174 ALA A CA 1
ATOM 1327 C C . ALA A 1 174 ? 13.073 9.943 -0.729 1.00 92.94 174 ALA A C 1
ATOM 1329 O O . ALA A 1 174 ? 13.946 9.392 -1.391 1.00 92.94 174 ALA A O 1
ATOM 1330 N N . THR A 1 175 ? 12.848 9.632 0.551 1.00 92.06 175 THR A N 1
ATOM 1331 C CA . THR A 1 175 ? 13.651 8.681 1.341 1.00 92.06 175 THR A CA 1
ATOM 1332 C C . THR A 1 175 ? 13.060 7.267 1.387 1.00 92.06 175 THR A C 1
ATOM 1334 O O . THR A 1 175 ? 13.550 6.404 2.116 1.00 92.06 175 THR A O 1
ATOM 1337 N N . ILE A 1 176 ? 11.985 6.994 0.631 1.00 91.69 176 ILE A N 1
ATOM 1338 C CA . ILE A 1 176 ? 11.234 5.734 0.762 1.00 91.69 176 ILE A CA 1
ATOM 1339 C C . ILE A 1 176 ? 12.067 4.494 0.408 1.00 91.69 176 ILE A C 1
ATOM 1341 O O . ILE A 1 176 ? 11.908 3.462 1.059 1.00 91.69 176 ILE A O 1
ATOM 1345 N N . GLY A 1 177 ? 12.966 4.605 -0.577 1.00 85.81 177 GLY A N 1
ATOM 1346 C CA . GLY A 1 177 ? 13.844 3.511 -1.006 1.00 85.81 177 GLY A CA 1
ATOM 1347 C C . GLY A 1 177 ? 14.882 3.122 0.048 1.00 85.81 177 GLY A C 1
ATOM 1348 O O . GLY A 1 177 ? 15.189 1.943 0.186 1.00 85.81 177 GLY A O 1
ATOM 1349 N N . ASP A 1 178 ? 15.351 4.088 0.842 1.00 82.81 178 ASP A N 1
ATOM 1350 C CA . ASP A 1 178 ? 16.280 3.833 1.950 1.00 82.81 178 ASP A CA 1
ATOM 1351 C C . ASP A 1 178 ? 15.548 3.246 3.167 1.00 82.81 178 ASP A C 1
ATOM 1353 O O . ASP A 1 178 ? 16.083 2.415 3.900 1.00 82.81 178 ASP A O 1
ATOM 1357 N N . PHE A 1 179 ? 14.305 3.684 3.403 1.00 81.50 179 PHE A N 1
ATOM 1358 C CA . PHE A 1 179 ? 13.514 3.247 4.554 1.00 81.50 179 PHE A CA 1
ATOM 1359 C C . PHE A 1 179 ? 12.971 1.821 4.390 1.00 81.50 179 PHE A C 1
ATOM 1361 O O . PHE A 1 179 ? 12.992 1.028 5.337 1.00 81.50 179 PHE A O 1
ATOM 1368 N N . TYR A 1 180 ? 12.468 1.493 3.199 1.00 81.31 180 TYR A N 1
ATOM 1369 C CA . TYR A 1 180 ? 12.060 0.140 2.836 1.00 81.31 180 TYR A CA 1
ATOM 1370 C C . TYR A 1 180 ? 13.072 -0.452 1.865 1.00 81.31 180 TYR A C 1
ATOM 1372 O O . TYR A 1 180 ? 12.837 -0.507 0.660 1.00 81.31 180 TYR A O 1
ATOM 1380 N N . ASP A 1 181 ? 14.173 -0.942 2.429 1.00 78.69 181 ASP A N 1
ATOM 1381 C CA . ASP A 1 181 ? 15.121 -1.781 1.706 1.00 78.69 181 ASP A CA 1
ATOM 1382 C C . ASP A 1 181 ? 14.377 -2.950 1.032 1.00 78.69 181 ASP A C 1
ATOM 1384 O O . ASP A 1 181 ? 13.564 -3.649 1.655 1.00 78.69 181 ASP A O 1
ATOM 1388 N N . CYS A 1 182 ? 14.665 -3.169 -0.252 1.00 77.62 182 CYS A N 1
ATOM 1389 C CA . CYS A 1 182 ? 14.151 -4.307 -0.999 1.00 77.62 182 CYS A CA 1
ATOM 1390 C C . CYS A 1 182 ? 14.688 -5.641 -0.462 1.00 77.62 182 CYS A C 1
ATOM 1392 O O . CYS A 1 182 ? 14.264 -6.688 -0.941 1.00 77.62 182 CYS A O 1
ATOM 1394 N N . GLY A 1 183 ? 15.634 -5.654 0.483 1.00 73.62 183 GLY A N 1
ATOM 1395 C CA . GLY A 1 183 ? 16.205 -6.880 1.039 1.00 73.62 183 GLY A CA 1
ATOM 1396 C C . GLY A 1 183 ? 16.812 -7.760 -0.051 1.00 73.62 183 GLY A C 1
ATOM 1397 O O . GLY A 1 183 ? 16.802 -8.983 0.063 1.00 73.62 183 GLY A O 1
ATOM 1398 N N . CYS A 1 184 ? 17.270 -7.138 -1.142 1.00 73.56 184 CYS A N 1
ATOM 1399 C CA . CYS A 1 184 ? 17.808 -7.820 -2.312 1.00 73.56 184 CYS A CA 1
ATOM 1400 C C . CYS A 1 184 ? 19.172 -8.478 -2.037 1.00 73.56 184 CYS A C 1
ATOM 1402 O O . CYS A 1 184 ? 19.685 -9.164 -2.909 1.00 73.56 184 CYS A O 1
ATOM 1404 N N . GLY A 1 185 ? 19.731 -8.304 -0.834 1.00 67.31 185 GLY A N 1
ATOM 1405 C CA . GLY A 1 185 ? 21.113 -8.654 -0.532 1.00 67.31 185 GLY A CA 1
ATOM 1406 C C . GLY A 1 185 ? 22.083 -7.613 -1.091 1.00 67.31 185 GLY A C 1
ATOM 1407 O O . GLY A 1 185 ? 21.726 -6.787 -1.933 1.00 67.31 185 GLY A O 1
ATOM 1408 N N . ASP A 1 186 ? 23.319 -7.643 -0.600 1.00 65.62 186 ASP A N 1
ATOM 1409 C CA . ASP A 1 186 ? 24.397 -6.815 -1.131 1.00 65.62 186 ASP A CA 1
ATOM 1410 C C . ASP A 1 186 ? 24.883 -7.407 -2.462 1.00 65.62 186 ASP A C 1
ATOM 1412 O O . ASP A 1 186 ? 25.955 -8.012 -2.531 1.00 65.62 186 ASP A O 1
ATOM 1416 N N . ASP A 1 187 ? 24.123 -7.223 -3.540 1.00 53.66 187 ASP A N 1
ATOM 1417 C CA . ASP A 1 187 ? 24.639 -7.460 -4.886 1.00 53.66 187 ASP A CA 1
ATOM 1418 C C . ASP A 1 187 ? 25.642 -6.348 -5.218 1.00 53.66 187 ASP A C 1
ATOM 1420 O O . ASP A 1 187 ? 25.361 -5.340 -5.871 1.00 53.66 187 ASP A O 1
ATOM 1424 N N . LYS A 1 188 ? 26.875 -6.531 -4.743 1.00 46.88 188 LYS A N 1
ATOM 1425 C CA . LYS A 1 188 ? 28.070 -5.864 -5.261 1.00 46.88 188 LYS A CA 1
ATOM 1426 C C . LYS A 1 188 ? 28.293 -6.334 -6.707 1.00 46.88 188 LYS A C 1
ATOM 1428 O O . LYS A 1 188 ? 29.216 -7.099 -6.964 1.00 46.88 188 LYS A O 1
ATOM 1433 N N . GLY A 1 189 ? 27.459 -5.905 -7.658 1.00 48.50 189 GLY A N 1
ATOM 1434 C CA . GLY A 1 189 ? 27.611 -6.346 -9.047 1.00 48.50 189 GLY A CA 1
ATOM 1435 C C . GLY A 1 189 ? 26.527 -5.942 -10.046 1.00 48.50 189 GLY A C 1
ATOM 1436 O O .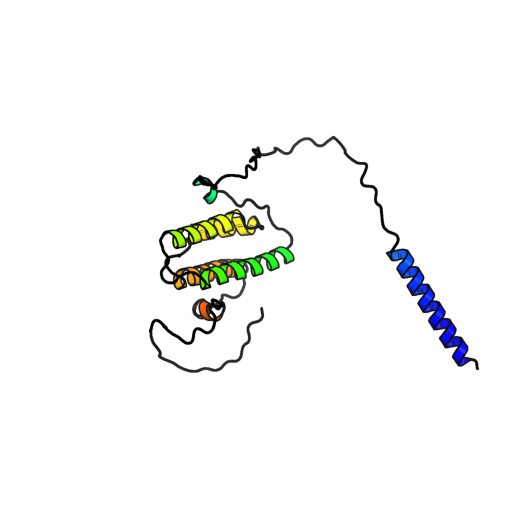 GLY A 1 189 ? 25.955 -6.822 -10.669 1.00 48.50 189 GLY A O 1
ATOM 1437 N N . GLY A 1 190 ? 26.338 -4.634 -10.277 1.00 38.69 190 GLY A N 1
ATOM 1438 C CA . GLY A 1 190 ? 25.674 -4.077 -11.476 1.00 38.69 190 GLY A CA 1
ATOM 1439 C C . GLY A 1 190 ? 24.139 -4.119 -11.433 1.00 38.69 190 GLY A C 1
ATOM 1440 O O . GLY A 1 190 ? 23.545 -5.123 -11.099 1.00 38.69 190 GLY A O 1
ATOM 1441 N N . VAL A 1 191 ? 23.378 -3.075 -11.746 1.00 38.19 191 VAL A N 1
ATOM 1442 C CA . VAL A 1 191 ? 23.618 -1.836 -12.483 1.00 38.19 191 VAL A CA 1
ATOM 1443 C C . VAL A 1 191 ? 22.859 -0.750 -11.725 1.00 38.19 191 VAL A C 1
ATOM 1445 O O . VAL A 1 191 ? 21.631 -0.752 -11.680 1.00 38.19 191 VAL A O 1
ATOM 1448 N N . HIS A 1 192 ? 23.582 0.193 -11.122 1.00 44.47 192 HIS A N 1
ATOM 1449 C CA . HIS A 1 192 ? 22.976 1.464 -10.756 1.00 44.47 192 HIS A CA 1
ATOM 1450 C C . HIS A 1 192 ? 22.684 2.205 -12.058 1.00 44.47 192 HIS A C 1
ATOM 1452 O O . HIS A 1 192 ? 23.607 2.663 -12.734 1.00 44.47 192 HIS A O 1
ATOM 1458 N N . GLY A 1 193 ? 21.401 2.299 -12.409 1.00 37.56 193 GLY A N 1
ATOM 1459 C CA . GLY A 1 193 ? 20.923 3.276 -13.375 1.00 37.56 193 GLY A CA 1
ATOM 1460 C C . GLY A 1 193 ? 21.407 4.651 -12.932 1.00 37.56 193 GLY A C 1
ATOM 1461 O O . GLY A 1 193 ? 21.036 5.153 -11.872 1.00 37.56 193 GLY A O 1
ATOM 1462 N N . ALA A 1 194 ? 22.328 5.209 -13.707 1.00 43.66 194 ALA A N 1
ATOM 1463 C CA . ALA A 1 194 ? 22.923 6.498 -13.445 1.00 43.66 194 ALA A CA 1
ATOM 1464 C C . ALA A 1 194 ? 21.856 7.591 -13.537 1.00 43.66 194 ALA A C 1
ATOM 1466 O O . ALA A 1 194 ? 21.211 7.746 -14.572 1.00 43.66 194 ALA A O 1
ATOM 1467 N N . SER A 1 195 ? 21.743 8.410 -12.494 1.00 39.12 195 SER A N 1
ATOM 1468 C CA . SER A 1 195 ? 21.433 9.831 -12.650 1.00 39.12 195 SER A CA 1
ATOM 1469 C C . SER A 1 195 ? 21.906 10.637 -11.442 1.00 39.12 195 SER A C 1
ATOM 1471 O O . SER A 1 195 ? 21.370 10.535 -10.347 1.00 39.12 195 SER A O 1
ATOM 1473 N N . GLY A 1 196 ? 22.935 11.451 -11.695 1.00 30.73 196 GLY A N 1
ATOM 1474 C CA . GLY A 1 196 ? 23.118 12.768 -11.084 1.00 30.73 196 GLY A CA 1
ATOM 1475 C C . GLY A 1 196 ? 23.576 12.842 -9.629 1.00 30.73 196 GLY A C 1
ATOM 1476 O O . GLY A 1 196 ? 22.783 13.114 -8.736 1.00 30.73 196 GLY A O 1
ATOM 1477 N N . LYS A 1 197 ? 24.894 12.784 -9.404 1.00 35.25 197 LYS A N 1
ATOM 1478 C CA . LYS A 1 197 ? 25.508 13.456 -8.248 1.00 35.25 197 LYS A CA 1
ATOM 1479 C C . LYS A 1 197 ? 25.534 14.968 -8.491 1.00 35.25 197 LYS A C 1
ATOM 1481 O O . LYS A 1 197 ? 26.235 15.399 -9.398 1.00 35.25 197 LYS A O 1
ATOM 1486 N N . ILE A 1 198 ? 24.923 15.748 -7.600 1.00 35.56 198 ILE A N 1
ATOM 1487 C CA . ILE A 1 198 ? 25.530 16.973 -7.048 1.00 35.56 198 ILE A CA 1
ATOM 1488 C C . ILE A 1 198 ? 25.285 16.932 -5.537 1.00 35.56 198 ILE A C 1
ATOM 1490 O O . ILE A 1 198 ? 24.145 16.872 -5.088 1.00 35.56 198 ILE A O 1
ATOM 1494 N N . GLY A 1 199 ? 26.368 16.863 -4.764 1.00 33.84 199 GLY A N 1
ATOM 1495 C CA . GLY A 1 199 ? 26.305 16.735 -3.313 1.00 33.84 199 GLY A CA 1
ATOM 1496 C C . GLY A 1 199 ? 26.082 18.060 -2.590 1.00 33.84 199 GLY A C 1
ATOM 1497 O O . GLY A 1 199 ? 26.354 19.128 -3.124 1.00 33.84 199 GLY A O 1
ATOM 1498 N N . SER A 1 200 ? 25.695 17.963 -1.322 1.00 32.28 200 SER A N 1
ATOM 1499 C CA . SER A 1 200 ? 26.462 18.581 -0.241 1.00 32.28 200 SER A CA 1
ATOM 1500 C C . SER A 1 200 ? 26.108 17.902 1.079 1.00 32.28 200 SER A C 1
ATOM 1502 O O . SER A 1 200 ? 24.949 17.592 1.343 1.00 32.28 200 SER A O 1
ATOM 1504 N N . ALA A 1 201 ? 27.136 17.610 1.866 1.00 38.06 201 ALA A N 1
ATOM 1505 C CA . ALA A 1 201 ? 27.045 16.932 3.145 1.00 38.06 201 ALA A CA 1
ATOM 1506 C C . ALA A 1 201 ? 26.390 17.828 4.204 1.00 38.06 201 ALA A C 1
ATOM 1508 O O . ALA A 1 201 ? 26.835 18.955 4.402 1.00 38.06 201 ALA A O 1
ATOM 1509 N N . VAL A 1 202 ? 25.418 17.289 4.945 1.00 39.06 202 VAL A N 1
ATOM 1510 C CA . VAL A 1 202 ? 25.131 17.713 6.321 1.00 39.06 202 VAL A CA 1
ATOM 1511 C C . VAL A 1 202 ? 24.823 16.462 7.141 1.00 39.06 202 VAL A C 1
ATOM 1513 O O . VAL A 1 202 ? 23.826 15.779 6.922 1.00 39.06 202 VAL A O 1
ATOM 1516 N N . ASP A 1 203 ? 25.734 16.163 8.062 1.00 42.22 203 ASP A N 1
ATOM 1517 C CA . ASP A 1 203 ? 25.559 15.218 9.159 1.00 42.22 203 ASP A CA 1
ATOM 1518 C C . ASP A 1 203 ? 24.417 15.704 10.059 1.00 42.22 203 ASP A C 1
ATOM 1520 O O . ASP A 1 203 ? 24.454 16.831 10.557 1.00 42.22 203 ASP A O 1
ATOM 1524 N N . ASN A 1 204 ? 23.403 14.867 10.283 1.00 39.34 204 ASN A N 1
ATOM 1525 C CA . ASN A 1 204 ? 22.623 14.989 11.503 1.00 39.34 204 ASN A CA 1
ATOM 1526 C C . ASN A 1 204 ? 22.084 13.630 11.950 1.00 39.34 204 ASN A C 1
ATOM 1528 O O . ASN A 1 204 ? 21.173 13.044 11.361 1.00 39.34 204 ASN A O 1
ATOM 1532 N N . LYS A 1 205 ? 22.676 13.130 13.033 1.00 44.44 205 LYS A N 1
ATOM 1533 C CA . LYS A 1 205 ? 22.243 11.941 13.761 1.00 44.44 205 LYS A CA 1
ATOM 1534 C C . LYS A 1 205 ? 20.810 12.122 14.267 1.00 44.44 205 LYS A C 1
ATOM 1536 O O . LYS A 1 205 ? 20.568 12.837 15.232 1.00 44.44 205 LYS A O 1
ATOM 1541 N N . GLY A 1 206 ? 19.877 11.383 13.677 1.00 36.91 206 GLY A N 1
ATOM 1542 C CA . GLY A 1 206 ? 18.507 11.258 14.165 1.00 36.91 206 GLY A CA 1
ATOM 1543 C C . GLY A 1 206 ? 17.936 9.899 13.789 1.00 36.91 206 GLY A C 1
ATOM 1544 O O . GLY A 1 206 ? 17.379 9.723 12.714 1.00 36.91 206 GLY A O 1
ATOM 1545 N N . LYS A 1 207 ? 18.112 8.910 14.666 1.00 38.88 207 LYS A N 1
ATOM 1546 C CA . LYS A 1 207 ? 17.564 7.557 14.504 1.00 38.88 207 LYS A CA 1
ATOM 1547 C C . LYS A 1 207 ? 16.023 7.618 14.516 1.00 38.88 207 LYS A C 1
ATOM 1549 O O . LYS A 1 207 ? 15.482 8.106 15.508 1.00 38.88 207 LYS A O 1
ATOM 1554 N N . PRO A 1 208 ? 15.292 7.098 13.510 1.00 43.00 208 PRO A N 1
ATOM 1555 C CA . PRO A 1 208 ? 13.841 7.018 13.597 1.00 43.00 208 PRO A CA 1
ATOM 1556 C C . PRO A 1 208 ? 13.425 5.858 14.511 1.00 43.00 208 PRO A C 1
ATOM 1558 O O . PRO A 1 208 ? 13.948 4.742 14.422 1.00 43.00 208 PRO A O 1
ATOM 1561 N N . HIS A 1 209 ? 12.475 6.134 15.401 1.00 42.69 209 HIS A N 1
ATOM 1562 C CA . HIS A 1 209 ? 11.775 5.127 16.193 1.00 42.69 209 HIS A CA 1
ATOM 1563 C C . HIS A 1 209 ? 10.787 4.329 15.315 1.00 42.69 209 HIS A C 1
ATOM 1565 O O . HIS A 1 209 ? 10.199 4.871 14.381 1.00 42.69 209 HIS A O 1
ATOM 1571 N N . ARG A 1 210 ? 10.676 3.027 15.618 1.00 46.03 210 ARG A N 1
ATOM 1572 C CA . ARG A 1 210 ? 9.877 1.986 14.933 1.00 46.03 210 ARG A CA 1
ATOM 1573 C C . ARG A 1 210 ? 8.363 2.090 15.149 1.00 46.03 210 ARG A C 1
ATOM 1575 O O . ARG A 1 210 ? 7.964 2.716 16.149 1.00 46.03 210 ARG A O 1
#

Mean predicted aligned error: 17.12 Å

Organism: Grosmannia clavigera (strain kw1407 / UAMH 11150) (NCBI:txid655863)

Secondary structure (DSSP, 8-state):
-HHHHHHHHHHHHHHHHHHHHHHHHT-------------------------------S-------GGGTSPPP-SPP---HHHHHHHHHHHHHHHHHHHHHS-SS--HHHHHHHHHHHHHHHHH-S-HHHHHHHHHHHHHS----SSHHHHHHHHHHHHHHHHHHTTPPPP-GGGHHHHS--------SS----------------PPP-

Nearest PDB structures (foldseek):
  1jra-assembly2_D  TM=9.793E-01  e=9.645E-12  Saccharomyces cerevisiae
  3tk0-assembly1_A-2  TM=9.176E-01  e=9.440E-09  Homo sapiens
  1oqc-assembly1_A  TM=9.094E-01  e=9.440E-09  Rattus norvegicus
  4e0i-assembly2_C-2  TM=9.243E-01  e=1.190E-08  Saccharomyces cerevisiae S288C
  3u2l-assembly1_A-2  TM=9.179E-01  e=1.415E-08  Homo sapiens